Protein AF-A0A4C1WUQ3-F1 (afdb_monomer_lite)

Organism: Eumeta variegata (NCBI:txid151549)

InterPro domains:
  IPR000033 LDLR class B repeat [SM00135] (101-143)
  IPR000033 LDLR class B repeat [SM00135] (146-188)
  IPR000152 EGF-type aspartate/asparagine hydroxylation site [PS00010] (50-61)
  IPR001881 EGF-like calcium-binding domain [SM00179] (35-75)
  IPR011042 Six-bladed beta-propeller, TolB-like [G3DSA:2.120.10.30] (80-232)
  IPR018097 EGF-like calcium-binding, conserved site [PS01187] (35-59)
  IPR049883 NOTCH1, EGF-like calcium-binding domain [PF07645] (35-66)
  IPR051221 Low-density lipoprotein receptor-related [PTHR22722] (4-226)

Sequence (236 aa):
MCIDAGCDGRCRPSSRGPVCACDTMLRYVNGSCVDIDECVEENVQCSQHCTNLYRGFRCSCDAGYVSDFAEYLCFAKDGEGLVFLTLRNEIRYYKLKSREEVVLAADAKQARGVTSDGTWVYWVETAQGHQAVMRAELHDVSRTKQVIIALGLEDPGDIAIDWLGGQLYLTDAARGHIAVCRLTGDACAALSDGIKYPRFVTLHPQRGAVLWPTGSSGMSRLDRRSTALSQHIGVK

Foldseek 3Di:
DCPPVLAQADWDADPVGIDHDHDQQWDDDPRHTHGDQLQPDPCNQAPDDWAGDRSGIAHDDDPQWDADPVRRDTDRPDDWDWDWDDDQQWIWIATPPVRDIGTQGRGAAGWAAWDDPQQKIWTFHDHDVFTFIWMAGRVCCVVGIDTQAGPPADAKAYWEDQSVQQKIWIDHQVQQFIKIAGVNNPDIDTPDGPHHRWHDWY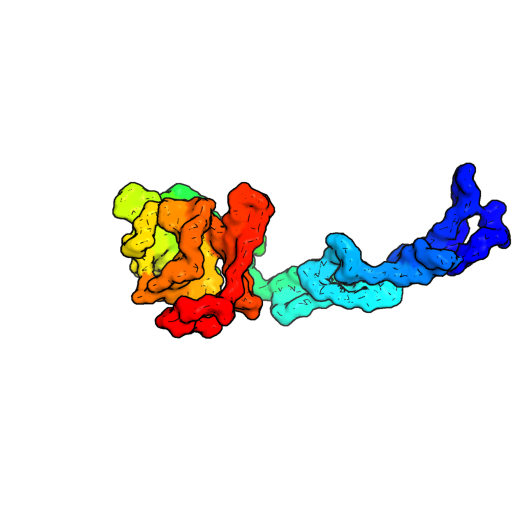DDNVQQWIWTDHPPRDIDIDRLVPDPVCVVRRRD

pLDDT: mean 88.97, std 11.18, range [45.31, 98.06]

Radius of gyration: 25.77 Å; chains: 1; bounding box: 68×40×66 Å

Structure (mmCIF, N/CA/C/O backbone):
data_AF-A0A4C1WUQ3-F1
#
_entry.id   AF-A0A4C1WUQ3-F1
#
loop_
_atom_site.group_PDB
_atom_site.id
_atom_site.type_symbol
_atom_site.label_atom_id
_atom_site.label_alt_id
_atom_site.label_comp_id
_atom_site.label_asym_id
_atom_site.label_entity_id
_atom_site.label_seq_id
_atom_site.pdbx_PDB_ins_code
_atom_site.Cartn_x
_atom_site.Cartn_y
_atom_site.Cartn_z
_atom_site.occupancy
_atom_site.B_iso_or_equiv
_atom_site.auth_seq_id
_atom_site.auth_comp_id
_atom_site.auth_asym_id
_atom_site.auth_atom_id
_atom_site.pdbx_PDB_model_num
ATOM 1 N N . MET A 1 1 ? 44.246 -16.805 -35.848 1.00 62.59 1 MET A N 1
ATOM 2 C CA . MET A 1 1 ? 43.126 -17.485 -35.153 1.00 62.59 1 MET A CA 1
ATOM 3 C C . MET A 1 1 ? 41.778 -16.758 -35.247 1.00 62.59 1 MET A C 1
ATOM 5 O O . MET A 1 1 ? 40.785 -17.435 -35.061 1.00 62.59 1 MET A O 1
ATOM 9 N N . CYS A 1 2 ? 41.699 -15.463 -35.593 1.00 70.44 2 CYS A N 1
ATOM 10 C CA . CYS A 1 2 ? 40.420 -14.770 -35.878 1.00 70.44 2 CYS A CA 1
ATOM 11 C C . CYS A 1 2 ? 40.238 -14.359 -37.353 1.00 70.44 2 CYS A C 1
ATOM 13 O O . CYS A 1 2 ? 39.306 -13.633 -37.669 1.00 70.44 2 CYS A O 1
ATOM 15 N N . ILE A 1 3 ? 41.140 -14.781 -38.243 1.00 62.47 3 ILE A N 1
ATOM 16 C CA . ILE A 1 3 ? 41.245 -14.238 -39.607 1.00 62.47 3 ILE A CA 1
ATOM 17 C C . ILE A 1 3 ? 40.120 -14.765 -40.526 1.00 62.47 3 ILE A C 1
ATOM 19 O O . ILE A 1 3 ? 39.787 -14.087 -41.483 1.00 62.47 3 ILE A O 1
ATOM 23 N N . ASP A 1 4 ? 39.433 -15.855 -40.150 1.00 64.69 4 ASP A N 1
ATOM 24 C CA . ASP A 1 4 ? 38.347 -16.473 -40.940 1.00 64.69 4 ASP A CA 1
ATOM 25 C C . ASP A 1 4 ? 37.129 -16.882 -40.087 1.00 64.69 4 ASP A C 1
ATOM 27 O O . ASP A 1 4 ? 36.383 -17.794 -40.433 1.00 64.69 4 ASP A O 1
ATOM 31 N N . ALA A 1 5 ? 36.928 -16.256 -38.922 1.00 67.38 5 ALA A N 1
ATOM 32 C CA . ALA A 1 5 ? 35.877 -16.681 -37.989 1.00 67.38 5 ALA A CA 1
ATOM 33 C C . ALA A 1 5 ? 34.447 -16.302 -38.436 1.00 67.38 5 ALA A C 1
ATOM 35 O O . ALA A 1 5 ? 33.492 -16.771 -37.825 1.00 67.38 5 ALA A O 1
ATOM 36 N N . GLY A 1 6 ? 34.292 -15.460 -39.470 1.00 73.69 6 GLY A N 1
ATOM 37 C CA . GLY A 1 6 ? 32.984 -15.091 -40.027 1.00 73.69 6 GLY A CA 1
ATOM 38 C C . GLY A 1 6 ? 32.040 -14.407 -39.031 1.00 73.69 6 GLY A C 1
ATOM 39 O O . GLY A 1 6 ? 30.829 -14.562 -39.141 1.00 73.69 6 GLY A O 1
ATOM 40 N N . CYS A 1 7 ? 32.578 -13.701 -38.031 1.00 75.12 7 CYS A N 1
ATOM 41 C CA . CYS A 1 7 ? 31.766 -13.034 -37.017 1.00 75.12 7 CYS A CA 1
ATOM 42 C C . CYS A 1 7 ? 31.190 -11.715 -37.561 1.00 75.12 7 CYS A C 1
ATOM 44 O O . CYS A 1 7 ? 31.944 -10.868 -38.030 1.00 75.12 7 CYS A O 1
ATOM 46 N N . ASP A 1 8 ? 29.886 -11.503 -37.384 1.00 74.50 8 ASP A N 1
ATOM 47 C CA . ASP A 1 8 ? 29.214 -10.199 -37.561 1.00 74.50 8 ASP A CA 1
ATOM 48 C C . ASP A 1 8 ? 29.637 -9.167 -36.481 1.00 74.50 8 ASP A C 1
ATOM 50 O O . ASP A 1 8 ? 29.470 -7.961 -36.629 1.00 74.50 8 ASP A O 1
ATOM 54 N N . GLY A 1 9 ? 30.240 -9.647 -35.382 1.00 77.50 9 GLY A N 1
ATOM 55 C CA . GLY A 1 9 ? 30.779 -8.848 -34.276 1.00 77.50 9 GLY A CA 1
ATOM 56 C C . GLY A 1 9 ? 32.297 -8.980 -34.082 1.00 77.50 9 GLY A C 1
ATOM 57 O O . GLY A 1 9 ? 33.071 -9.203 -35.011 1.00 77.50 9 GLY A O 1
ATOM 58 N N . ARG A 1 10 ? 32.760 -8.865 -32.833 1.00 83.75 10 ARG A N 1
ATOM 59 C CA . ARG A 1 10 ? 34.176 -9.018 -32.467 1.00 83.75 10 ARG A CA 1
ATOM 60 C C . ARG A 1 10 ? 34.549 -10.490 -32.323 1.00 83.75 10 ARG A C 1
ATOM 62 O O . ARG A 1 10 ? 33.857 -11.255 -31.661 1.00 83.75 10 ARG A O 1
ATOM 69 N N . CYS A 1 11 ? 35.712 -10.873 -32.841 1.00 85.19 11 CYS A N 1
ATOM 70 C CA . CYS A 1 11 ? 36.308 -12.178 -32.559 1.00 85.19 11 CYS A CA 1
ATOM 71 C C . CYS A 1 11 ? 37.299 -12.076 -31.393 1.00 85.19 11 CYS A C 1
ATOM 73 O O . CYS A 1 11 ? 38.203 -11.237 -31.411 1.00 85.19 11 CYS A O 1
ATOM 75 N N . ARG A 1 12 ? 37.160 -12.945 -30.385 1.00 86.62 12 ARG A N 1
ATOM 76 C CA . ARG A 1 12 ? 38.131 -13.101 -29.291 1.00 86.62 12 ARG A CA 1
ATOM 77 C C . ARG A 1 12 ? 38.751 -14.503 -29.344 1.00 86.62 12 ARG A C 1
ATOM 79 O O . ARG A 1 12 ? 38.010 -15.486 -29.352 1.00 86.62 12 ARG A O 1
ATOM 86 N N . PRO A 1 13 ? 40.089 -14.638 -29.372 1.00 83.31 13 PRO A N 1
ATOM 87 C CA . PRO A 1 13 ? 40.728 -15.950 -29.313 1.00 83.31 13 PRO A CA 1
ATOM 88 C C . PRO A 1 13 ? 40.490 -16.604 -27.942 1.00 83.31 13 PRO A C 1
ATOM 90 O O . PRO A 1 13 ? 40.599 -15.941 -26.912 1.00 83.31 13 PRO A O 1
ATOM 93 N N . SER A 1 14 ? 40.191 -17.905 -27.921 1.00 84.25 14 SER A N 1
ATOM 94 C CA . SER A 1 14 ? 40.063 -18.707 -26.696 1.00 84.25 14 SER A CA 1
ATOM 95 C C . SER A 1 14 ? 40.822 -20.032 -26.822 1.00 84.25 14 SER A C 1
ATOM 97 O O . SER A 1 14 ? 41.157 -20.462 -27.926 1.00 84.25 14 SER A O 1
ATOM 99 N N . SER A 1 15 ? 41.051 -20.719 -25.698 1.00 85.94 15 SER A N 1
ATOM 100 C CA . SER A 1 15 ? 41.707 -22.037 -25.667 1.00 85.94 15 SER A CA 1
ATOM 101 C C . SER A 1 15 ? 40.937 -23.138 -26.408 1.00 85.94 15 SER A C 1
ATOM 103 O O . SER A 1 15 ? 41.519 -24.173 -26.718 1.00 85.94 15 SER A O 1
ATOM 105 N N . ARG A 1 16 ? 39.649 -22.921 -26.713 1.00 85.75 16 ARG A N 1
ATOM 106 C CA . ARG A 1 16 ? 38.798 -23.847 -27.480 1.00 85.75 16 ARG A CA 1
ATOM 107 C C . ARG A 1 16 ? 38.531 -23.380 -28.920 1.00 85.75 16 ARG A C 1
ATOM 109 O O . ARG A 1 16 ? 37.701 -23.978 -29.593 1.00 85.75 16 ARG A O 1
ATOM 116 N N . GLY A 1 17 ? 39.204 -22.323 -29.386 1.00 81.31 17 GLY A N 1
ATOM 117 C CA . GLY A 1 17 ? 38.997 -21.718 -30.711 1.00 81.31 17 GLY A CA 1
ATOM 118 C C . GLY A 1 17 ? 38.490 -20.268 -30.655 1.00 81.31 17 GLY A C 1
ATOM 119 O O . GLY A 1 17 ? 38.298 -19.723 -29.563 1.00 81.31 17 GLY A O 1
ATOM 120 N N . PRO A 1 18 ? 38.321 -19.592 -31.806 1.00 84.81 18 PRO A N 1
ATOM 121 C CA . PRO A 1 18 ? 37.774 -18.237 -31.853 1.00 84.81 18 PRO A CA 1
ATOM 122 C C . PRO A 1 18 ? 36.331 -18.203 -31.339 1.00 84.81 18 PRO A C 1
ATOM 124 O O . PRO A 1 18 ? 35.511 -19.034 -31.718 1.00 84.81 18 PRO A O 1
ATOM 127 N N . VAL A 1 19 ? 36.021 -17.226 -30.488 1.00 86.88 19 VAL A N 1
ATOM 128 C CA . VAL A 1 19 ? 34.668 -16.968 -29.984 1.00 86.88 19 VAL A CA 1
ATOM 129 C C . VAL A 1 19 ? 34.184 -15.644 -30.562 1.00 86.88 19 VAL A C 1
ATOM 131 O O . VAL A 1 19 ? 34.848 -14.617 -30.393 1.00 86.88 19 VAL A O 1
ATOM 134 N N . CYS A 1 20 ? 33.033 -15.663 -31.233 1.00 86.06 20 CYS A N 1
ATOM 135 C CA . CYS A 1 20 ? 32.349 -14.447 -31.657 1.00 86.06 20 CYS A CA 1
ATOM 136 C C . CYS A 1 20 ? 31.617 -13.824 -30.463 1.00 86.06 20 CYS A C 1
ATOM 138 O O . CYS A 1 20 ? 30.932 -14.511 -29.707 1.00 86.06 20 CYS A O 1
ATOM 140 N N . ALA A 1 21 ? 31.775 -12.519 -30.296 1.00 87.12 21 ALA A N 1
ATOM 141 C CA . ALA A 1 21 ? 31.140 -11.726 -29.260 1.00 87.12 21 ALA A CA 1
ATOM 142 C C . ALA A 1 21 ? 30.626 -10.421 -29.868 1.00 87.12 21 ALA A C 1
ATOM 144 O O . ALA A 1 21 ? 31.241 -9.864 -30.777 1.00 87.12 21 ALA A O 1
ATOM 145 N N . CYS A 1 22 ? 29.519 -9.914 -29.350 1.00 89.56 22 CYS A N 1
ATOM 146 C CA . CYS A 1 22 ? 28.989 -8.625 -29.768 1.00 89.56 22 CYS A CA 1
ATOM 147 C C . CYS A 1 22 ? 29.523 -7.492 -28.887 1.00 89.56 22 CYS A C 1
ATOM 149 O O . CYS A 1 22 ? 30.143 -7.731 -27.846 1.00 89.56 22 CYS A O 1
ATOM 151 N N . ASP A 1 23 ? 29.308 -6.254 -29.330 1.00 88.94 23 ASP A N 1
ATOM 152 C CA . ASP A 1 23 ? 29.471 -5.094 -28.455 1.00 88.94 23 ASP A CA 1
ATOM 153 C C . ASP A 1 23 ? 28.477 -5.163 -27.279 1.00 88.94 23 ASP A C 1
ATOM 155 O O . ASP A 1 23 ? 27.508 -5.923 -27.309 1.00 88.94 23 ASP A O 1
ATOM 159 N N . THR A 1 24 ? 28.707 -4.357 -26.240 1.00 87.81 24 THR A N 1
ATOM 160 C CA . THR A 1 24 ? 27.768 -4.208 -25.119 1.00 87.81 24 THR A CA 1
ATOM 161 C C . THR A 1 24 ? 26.362 -3.865 -25.627 1.00 87.81 24 THR A C 1
ATOM 163 O O . THR A 1 24 ? 26.230 -3.142 -26.615 1.00 87.81 24 THR A O 1
ATOM 166 N N . MET A 1 25 ? 25.333 -4.359 -24.932 1.00 88.38 25 MET A N 1
ATOM 167 C CA . MET A 1 25 ? 23.907 -4.222 -25.286 1.00 88.38 25 MET A CA 1
ATOM 168 C C . MET A 1 25 ? 23.470 -5.012 -26.532 1.00 88.38 25 MET A C 1
ATOM 170 O O . MET A 1 25 ? 22.369 -4.825 -27.030 1.00 88.38 25 MET A O 1
ATOM 174 N N . LEU A 1 26 ? 24.309 -5.922 -27.039 1.00 91.38 26 LEU A N 1
ATOM 175 C CA . LEU A 1 26 ? 23.962 -6.833 -28.130 1.00 91.38 26 LEU A CA 1
ATOM 176 C C . LEU A 1 26 ? 24.227 -8.287 -27.721 1.00 91.38 26 LEU A C 1
ATOM 178 O O . LEU A 1 26 ? 25.206 -8.595 -27.034 1.00 91.38 26 LEU A O 1
ATOM 182 N N . ARG A 1 27 ? 23.383 -9.208 -28.188 1.00 90.50 27 ARG A N 1
ATOM 183 C CA . ARG A 1 27 ? 23.516 -10.653 -27.963 1.00 90.50 27 ARG A CA 1
ATOM 184 C C . ARG A 1 27 ? 23.865 -11.343 -29.275 1.00 90.50 27 ARG A C 1
ATOM 186 O O . ARG A 1 27 ? 23.306 -11.040 -30.324 1.00 90.50 27 ARG A O 1
ATOM 193 N N . TYR A 1 28 ? 24.797 -12.290 -29.221 1.00 89.12 28 TYR A N 1
ATOM 194 C CA . TYR A 1 28 ? 25.146 -13.088 -30.394 1.00 89.12 28 TYR A CA 1
ATOM 195 C C . TYR A 1 28 ? 24.121 -14.210 -30.573 1.00 89.12 28 TYR A C 1
ATOM 197 O O . TYR A 1 28 ? 24.043 -15.115 -29.741 1.00 89.12 28 TYR A O 1
ATOM 205 N N . VAL A 1 29 ? 23.330 -14.144 -31.644 1.00 89.19 29 VAL A N 1
ATOM 206 C CA . VAL A 1 29 ? 22.268 -15.107 -31.958 1.00 89.19 29 VAL A CA 1
ATOM 207 C C . VAL A 1 29 ? 22.410 -15.532 -33.416 1.00 89.19 29 VAL A C 1
ATOM 209 O O . VAL A 1 29 ? 22.392 -14.702 -34.318 1.00 89.19 29 VAL A O 1
ATOM 212 N N . ASN A 1 30 ? 22.556 -16.839 -33.653 1.00 86.69 30 ASN A N 1
ATOM 213 C CA . ASN A 1 30 ? 22.594 -17.445 -34.992 1.00 86.69 30 ASN A CA 1
ATOM 214 C C . ASN A 1 30 ? 23.564 -16.783 -35.990 1.00 86.69 30 ASN A C 1
ATOM 216 O O . ASN A 1 30 ? 23.252 -16.666 -37.170 1.00 86.69 30 ASN A O 1
ATOM 220 N N . GLY A 1 31 ? 24.750 -16.372 -35.535 1.00 83.62 31 GLY A N 1
ATOM 221 C CA . GLY A 1 31 ? 25.763 -15.781 -36.417 1.00 83.62 31 GLY A CA 1
ATOM 222 C C . GLY A 1 31 ? 25.751 -14.254 -36.482 1.00 83.62 31 GLY A C 1
ATOM 223 O O . GLY A 1 31 ? 26.693 -13.676 -37.017 1.00 83.62 31 GLY A O 1
ATOM 224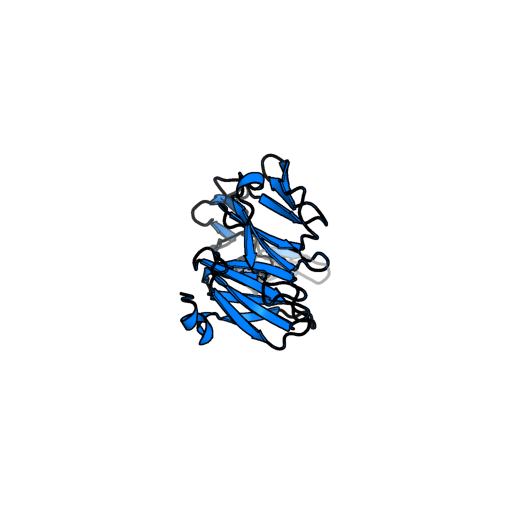 N N . SER A 1 32 ? 24.738 -13.606 -35.904 1.00 88.69 32 SER A N 1
ATOM 225 C CA . SER A 1 32 ? 24.553 -12.157 -35.974 1.00 88.69 32 SER A CA 1
ATOM 226 C C . SER A 1 32 ? 24.435 -11.518 -34.599 1.00 88.69 32 SER A C 1
ATOM 228 O O . SER A 1 32 ? 24.037 -12.156 -33.619 1.00 88.69 32 SER A O 1
ATOM 230 N N . CYS A 1 33 ? 24.782 -10.236 -34.528 1.00 91.06 33 CYS A N 1
ATOM 231 C CA . CYS A 1 33 ? 24.595 -9.443 -33.323 1.00 91.06 33 CYS A CA 1
ATOM 232 C C . CYS A 1 33 ? 23.213 -8.797 -33.325 1.00 91.06 33 CYS A C 1
ATOM 234 O O . CYS A 1 33 ? 22.958 -7.855 -34.074 1.00 91.06 33 CYS A O 1
ATOM 236 N N . VAL A 1 34 ? 22.329 -9.308 -32.470 1.00 92.94 34 VAL A N 1
ATOM 237 C CA . VAL A 1 34 ? 20.976 -8.776 -32.298 1.00 92.94 34 VAL A CA 1
ATOM 238 C C . VAL A 1 34 ? 20.912 -7.871 -31.079 1.00 92.94 34 VAL A C 1
ATOM 240 O O . VAL A 1 34 ? 21.648 -8.057 -30.109 1.00 92.94 34 VAL A O 1
ATOM 243 N N . ASP A 1 35 ? 20.030 -6.885 -31.158 1.00 94.62 35 ASP A N 1
ATOM 244 C CA . ASP A 1 35 ? 19.707 -5.995 -30.051 1.00 94.62 35 ASP A CA 1
ATOM 245 C C . ASP A 1 35 ? 19.181 -6.780 -28.845 1.00 94.62 35 ASP A C 1
ATOM 247 O O . ASP A 1 35 ? 18.445 -7.759 -29.013 1.00 94.62 35 ASP A O 1
ATOM 251 N N . ILE A 1 36 ? 19.602 -6.393 -27.642 1.00 93.12 36 ILE A N 1
ATOM 252 C CA . ILE A 1 36 ? 19.027 -6.929 -26.408 1.00 93.12 36 ILE A CA 1
ATOM 253 C C . ILE A 1 36 ? 17.833 -6.052 -26.065 1.00 93.12 36 ILE A C 1
ATOM 255 O O . ILE A 1 36 ? 18.005 -4.860 -25.889 1.00 93.12 36 ILE A O 1
ATOM 259 N N . ASP A 1 37 ? 16.648 -6.643 -25.932 1.00 93.75 37 ASP A N 1
ATOM 260 C CA . ASP A 1 37 ? 15.488 -5.918 -25.418 1.00 93.75 37 ASP A CA 1
ATOM 261 C C . ASP A 1 37 ? 15.503 -5.953 -23.888 1.00 93.75 37 ASP A C 1
ATOM 263 O O . ASP A 1 37 ? 15.009 -6.899 -23.269 1.00 93.75 37 ASP A O 1
ATOM 267 N N . GLU A 1 38 ? 16.093 -4.935 -23.256 1.00 93.19 38 GLU A N 1
ATOM 268 C CA . GLU A 1 38 ? 16.211 -4.895 -21.794 1.00 93.19 38 GLU A CA 1
ATOM 269 C C . GLU A 1 38 ? 14.858 -4.786 -21.074 1.00 93.19 38 GLU A C 1
ATOM 271 O O . GLU A 1 38 ? 14.789 -5.028 -19.867 1.00 93.19 38 GLU A O 1
ATOM 276 N N . CYS A 1 39 ? 13.777 -4.454 -21.786 1.00 93.75 39 CYS A N 1
ATOM 277 C CA . CYS A 1 39 ? 12.443 -4.303 -21.211 1.00 93.75 39 CYS A CA 1
ATOM 278 C C . CYS A 1 39 ? 11.708 -5.636 -21.010 1.00 93.75 39 CYS A C 1
ATOM 280 O O . CYS A 1 39 ? 10.679 -5.660 -20.331 1.00 93.75 39 CYS A O 1
ATOM 282 N N . VAL A 1 40 ? 12.215 -6.735 -21.579 1.00 93.06 40 VAL A N 1
ATOM 283 C CA . VAL A 1 40 ? 11.643 -8.088 -21.426 1.00 93.06 40 VAL A CA 1
ATOM 284 C C . VAL A 1 40 ? 12.588 -9.075 -20.736 1.00 93.06 40 VAL A C 1
ATOM 286 O O . VAL A 1 40 ? 12.227 -10.236 -20.537 1.00 93.06 40 VAL A O 1
ATOM 289 N N . GLU A 1 41 ? 13.791 -8.638 -20.365 1.00 89.50 41 GLU A N 1
ATOM 290 C CA . GLU A 1 41 ? 14.736 -9.439 -19.585 1.00 89.50 41 GLU A CA 1
ATOM 291 C C . GLU A 1 41 ? 14.271 -9.562 -18.118 1.00 89.50 41 GLU A C 1
ATOM 293 O O . GLU A 1 41 ? 13.551 -8.712 -17.596 1.00 89.50 41 GLU A O 1
ATOM 298 N N . GLU A 1 42 ? 14.698 -10.620 -17.416 1.00 81.56 42 GLU A N 1
ATOM 299 C CA . GLU A 1 42 ? 14.233 -10.915 -16.044 1.00 81.56 42 GLU A CA 1
ATOM 300 C C . GLU A 1 42 ? 14.539 -9.800 -15.026 1.00 81.56 42 GLU A C 1
ATOM 302 O O . GLU A 1 42 ? 13.840 -9.668 -14.024 1.00 81.56 42 GLU A O 1
ATOM 307 N N . ASN A 1 43 ? 15.570 -8.988 -15.284 1.00 79.56 43 ASN A N 1
ATOM 308 C CA . ASN A 1 43 ? 16.001 -7.885 -14.425 1.00 79.56 43 ASN A CA 1
ATOM 309 C C . ASN A 1 43 ? 15.953 -6.555 -15.186 1.00 79.56 43 ASN A C 1
ATOM 311 O O . ASN A 1 43 ? 16.994 -5.950 -15.459 1.00 79.56 43 ASN A O 1
ATOM 315 N N . VAL A 1 44 ? 14.745 -6.109 -15.539 1.00 82.50 44 VAL A N 1
ATOM 316 C CA . VAL A 1 44 ? 14.521 -4.776 -16.120 1.00 82.50 44 VAL A CA 1
ATOM 317 C C . VAL A 1 44 ? 15.098 -3.715 -15.179 1.00 82.50 44 VAL A C 1
ATOM 319 O O . VAL A 1 44 ? 14.774 -3.682 -13.993 1.00 82.50 44 VAL A O 1
ATOM 322 N N . GLN A 1 45 ? 15.962 -2.839 -15.695 1.00 84.50 45 GLN A N 1
ATOM 323 C CA . GLN A 1 45 ? 16.647 -1.843 -14.860 1.00 84.50 45 GLN A CA 1
ATOM 324 C C . GLN A 1 45 ? 15.784 -0.614 -14.537 1.00 84.50 45 GLN A C 1
ATOM 326 O O . GLN A 1 45 ? 16.106 0.139 -13.621 1.00 84.50 45 GLN A O 1
ATOM 331 N N . CYS A 1 46 ? 14.687 -0.401 -15.267 1.00 92.44 46 CYS A N 1
ATOM 332 C CA . CYS A 1 46 ? 13.775 0.711 -15.027 1.00 92.44 46 CYS A CA 1
ATOM 333 C C . CYS A 1 46 ? 12.861 0.450 -13.828 1.00 92.44 46 CYS A C 1
ATOM 335 O O . CYS A 1 46 ? 12.182 -0.570 -13.754 1.00 92.44 46 CYS A O 1
ATOM 337 N N . SER A 1 47 ? 12.758 1.433 -12.937 1.00 93.06 47 SER A N 1
ATOM 338 C CA . SER A 1 47 ? 11.821 1.396 -11.804 1.00 93.06 47 SER A CA 1
ATOM 339 C C . SER A 1 47 ? 10.338 1.504 -12.189 1.00 93.06 47 SER A C 1
ATOM 341 O O . SER A 1 47 ? 9.486 1.072 -11.415 1.00 93.06 47 SER A O 1
ATOM 343 N N . GLN A 1 48 ? 10.021 2.108 -13.342 1.00 93.44 48 GLN A N 1
ATOM 344 C CA . GLN A 1 48 ? 8.648 2.316 -13.821 1.00 93.44 48 GLN A CA 1
ATOM 345 C C . GLN A 1 48 ? 8.495 1.880 -15.283 1.00 93.44 48 GLN A C 1
ATOM 347 O O . GLN A 1 48 ? 8.217 0.711 -15.540 1.00 93.44 48 GLN A O 1
ATOM 352 N N . HIS A 1 49 ? 8.686 2.784 -16.248 1.00 94.56 49 HIS A N 1
ATOM 353 C CA . HIS A 1 49 ? 8.479 2.483 -17.668 1.00 94.56 49 HIS A CA 1
ATOM 354 C C . HIS A 1 49 ? 9.802 2.264 -18.386 1.00 94.56 49 HIS A C 1
ATOM 356 O O . HIS A 1 49 ? 10.738 3.035 -18.182 1.00 94.56 49 HIS A O 1
ATOM 362 N N . CYS A 1 50 ? 9.852 1.264 -19.267 1.00 95.75 50 CYS A N 1
ATOM 363 C CA . CYS A 1 50 ? 11.008 0.933 -20.099 1.00 95.75 50 CYS A CA 1
ATOM 364 C C . CYS A 1 50 ? 10.654 1.055 -21.585 1.00 95.75 50 CYS A C 1
ATOM 366 O O . CYS A 1 50 ? 9.583 0.627 -22.014 1.00 95.75 50 CYS A O 1
ATOM 368 N N . THR A 1 51 ? 11.544 1.655 -22.373 1.00 95.69 51 THR A N 1
ATOM 369 C CA . THR A 1 51 ? 11.467 1.704 -23.838 1.00 95.69 51 THR A CA 1
ATOM 370 C C . THR A 1 51 ? 12.759 1.154 -24.425 1.00 95.69 51 THR A C 1
ATOM 372 O O . THR A 1 51 ? 13.817 1.753 -24.222 1.00 95.69 51 THR A O 1
ATOM 375 N N . ASN A 1 52 ? 12.661 0.046 -25.163 1.00 94.94 52 ASN A N 1
ATOM 376 C CA . ASN A 1 52 ? 13.802 -0.549 -25.849 1.00 94.94 52 ASN A CA 1
ATOM 377 C C . ASN A 1 52 ? 14.269 0.342 -27.009 1.00 94.94 52 ASN A C 1
ATOM 379 O O . ASN A 1 52 ? 13.446 0.899 -27.743 1.00 94.94 52 ASN A O 1
ATOM 383 N N . LEU A 1 53 ? 15.580 0.471 -27.181 1.00 94.69 53 LEU A N 1
ATOM 384 C CA . LEU A 1 53 ? 16.234 1.223 -28.246 1.00 94.69 53 LEU A CA 1
ATOM 385 C C . LEU A 1 53 ? 17.343 0.358 -28.859 1.00 94.69 53 LEU A C 1
ATOM 387 O O . LEU A 1 53 ? 17.885 -0.536 -28.233 1.00 94.69 53 LEU A O 1
ATOM 391 N N . TYR A 1 54 ? 17.756 0.656 -30.090 1.00 94.12 54 TYR A N 1
ATOM 392 C CA . TYR A 1 54 ? 18.914 -0.048 -30.637 1.00 94.12 54 TYR A CA 1
ATOM 393 C C . TYR A 1 54 ? 20.175 0.292 -29.827 1.00 94.12 54 TYR A C 1
ATOM 395 O O . TYR A 1 54 ? 20.565 1.462 -29.754 1.00 94.12 54 TYR A O 1
ATOM 403 N N . ARG A 1 55 ? 20.829 -0.739 -29.283 1.00 91.31 55 ARG A N 1
ATOM 404 C CA . ARG A 1 55 ? 21.991 -0.669 -28.384 1.00 91.31 55 ARG A CA 1
ATOM 405 C C . ARG A 1 55 ? 21.686 0.008 -27.043 1.00 91.31 55 ARG A C 1
ATOM 407 O O . ARG A 1 55 ? 22.538 0.730 -26.517 1.00 91.31 55 ARG A O 1
ATOM 414 N N . GLY A 1 56 ? 20.506 -0.245 -26.482 1.00 91.50 56 GLY A N 1
ATOM 415 C CA . GLY A 1 56 ? 20.195 0.028 -25.081 1.00 91.50 56 GLY A CA 1
ATOM 416 C C . GLY A 1 56 ? 18.740 0.408 -24.852 1.00 91.50 56 GLY A C 1
ATOM 417 O O . GLY A 1 56 ? 17.872 0.140 -25.660 1.00 91.50 56 GLY A O 1
ATOM 418 N N . PHE A 1 57 ? 18.449 1.123 -23.773 1.00 93.50 57 PHE A N 1
ATOM 419 C CA . PHE A 1 57 ? 17.069 1.431 -23.412 1.00 93.50 57 PHE A CA 1
ATOM 420 C C . PHE A 1 57 ? 16.956 2.807 -22.775 1.00 93.50 57 PHE A C 1
ATOM 422 O O . PHE A 1 57 ? 17.944 3.445 -22.406 1.00 93.50 57 PHE A O 1
ATOM 429 N N . ARG A 1 58 ? 15.717 3.279 -22.656 1.00 94.31 58 ARG A N 1
ATOM 430 C CA . ARG A 1 58 ? 15.378 4.502 -21.936 1.00 94.31 58 ARG A CA 1
ATOM 431 C C . ARG A 1 58 ? 14.288 4.209 -20.923 1.00 94.31 58 ARG A C 1
ATOM 433 O O . ARG A 1 58 ? 13.260 3.632 -21.276 1.00 94.31 58 ARG A O 1
ATOM 440 N N . CYS A 1 59 ? 14.479 4.681 -19.697 1.00 95.75 59 CYS A N 1
ATOM 441 C CA . CYS A 1 59 ? 13.415 4.685 -18.707 1.00 95.75 59 CYS A CA 1
ATOM 442 C C . CYS A 1 59 ? 12.631 5.996 -18.736 1.00 95.75 59 CYS A C 1
ATOM 444 O O . CYS A 1 59 ? 13.145 7.052 -19.108 1.00 95.75 59 CYS A O 1
ATOM 446 N N . SER A 1 60 ? 11.369 5.936 -18.327 1.00 95.75 60 SER A N 1
ATOM 447 C CA . SER A 1 60 ? 10.554 7.127 -18.091 1.00 95.75 60 SER A CA 1
ATOM 448 C C . SER A 1 60 ? 9.693 6.962 -16.845 1.00 95.75 60 SER A C 1
ATOM 450 O O . SER A 1 60 ? 9.429 5.842 -16.400 1.00 95.75 60 SER A O 1
ATOM 452 N N . CYS A 1 61 ? 9.293 8.094 -16.269 1.00 96.44 61 CYS A N 1
ATOM 453 C CA . CYS A 1 61 ? 8.544 8.144 -15.023 1.00 96.44 61 CYS A CA 1
ATOM 454 C C . CYS A 1 61 ? 7.094 8.584 -15.251 1.00 96.44 61 CYS A C 1
ATOM 456 O O . CYS A 1 61 ? 6.809 9.403 -16.127 1.00 96.44 61 CYS A O 1
ATOM 458 N N . ASP A 1 62 ? 6.192 8.063 -14.426 1.00 95.44 62 ASP A N 1
ATOM 459 C CA . ASP A 1 62 ? 4.809 8.503 -14.317 1.00 95.44 62 ASP A CA 1
ATOM 460 C C . ASP A 1 62 ? 4.709 9.976 -13.905 1.00 95.44 62 ASP A C 1
ATOM 462 O O . ASP A 1 62 ? 5.607 10.561 -13.290 1.00 95.44 62 ASP A O 1
ATOM 466 N N . ALA A 1 63 ? 3.559 10.585 -14.201 1.00 94.50 63 ALA A N 1
ATOM 467 C CA . ALA A 1 63 ? 3.264 11.942 -13.766 1.00 94.50 63 ALA A CA 1
ATOM 468 C C . ALA A 1 63 ? 3.421 12.082 -12.238 1.00 94.50 63 ALA A C 1
ATOM 470 O O . ALA A 1 63 ? 2.888 11.287 -11.465 1.00 94.50 63 ALA A O 1
ATOM 471 N N . GLY A 1 64 ? 4.147 13.115 -11.804 1.00 93.69 64 GLY A N 1
ATOM 472 C CA . GLY A 1 64 ? 4.469 13.341 -10.389 1.00 93.69 64 GLY A CA 1
ATOM 473 C C . GLY A 1 64 ? 5.772 12.686 -9.919 1.00 93.69 64 GLY A C 1
ATOM 474 O O . GLY A 1 64 ? 6.179 12.918 -8.781 1.00 93.69 64 GLY A O 1
ATOM 475 N N . TYR A 1 65 ? 6.459 11.939 -10.787 1.00 95.25 65 TYR A N 1
ATOM 476 C CA . TYR A 1 65 ? 7.774 11.363 -10.521 1.00 95.25 65 TYR A CA 1
ATOM 477 C C . TYR A 1 65 ? 8.858 12.001 -11.398 1.00 95.25 65 TYR A C 1
ATOM 479 O O . TYR A 1 65 ? 8.591 12.501 -12.490 1.00 95.25 65 TYR A O 1
ATOM 487 N N . VAL A 1 66 ? 10.092 11.997 -10.898 1.00 94.56 66 VAL A N 1
ATOM 488 C CA . VAL A 1 66 ? 11.290 12.501 -11.581 1.00 94.56 66 VAL A CA 1
ATOM 489 C C . VAL A 1 66 ? 12.386 11.445 -11.553 1.00 94.56 66 VAL A C 1
ATOM 491 O O . VAL A 1 66 ? 12.483 10.685 -10.588 1.00 94.56 66 VAL A O 1
ATOM 494 N N . SER A 1 67 ? 13.197 11.393 -12.606 1.00 94.50 67 SER A N 1
ATOM 495 C CA . SER A 1 67 ? 14.294 10.436 -12.709 1.00 94.50 67 SER A CA 1
ATOM 496 C C . SER A 1 67 ? 15.469 10.804 -11.802 1.00 94.50 67 SER A C 1
ATOM 498 O O . SER A 1 67 ? 15.708 11.974 -11.491 1.00 94.50 67 SER A O 1
ATOM 500 N N . ASP A 1 68 ? 16.213 9.788 -11.383 1.00 90.50 68 ASP A N 1
ATOM 501 C CA . ASP A 1 68 ? 17.500 9.937 -10.723 1.00 90.50 68 ASP A CA 1
ATOM 502 C C . ASP A 1 68 ? 18.607 10.353 -11.702 1.00 90.50 68 ASP A C 1
ATOM 504 O O . ASP A 1 68 ? 18.394 10.435 -12.910 1.00 90.50 68 ASP A O 1
ATOM 508 N N . PHE A 1 69 ? 19.814 10.608 -11.182 1.00 89.44 69 PHE A N 1
ATOM 509 C CA . PHE A 1 69 ? 20.962 10.972 -12.020 1.00 89.44 69 PHE A CA 1
ATOM 510 C C . PHE A 1 69 ? 21.358 9.854 -12.999 1.00 89.44 69 PHE A C 1
ATOM 512 O O . PHE A 1 69 ? 21.883 10.151 -14.067 1.00 89.44 69 PHE A O 1
ATOM 519 N N . ALA A 1 70 ? 21.123 8.585 -12.645 1.00 88.31 70 ALA A N 1
ATOM 520 C CA . ALA A 1 70 ? 21.396 7.455 -13.528 1.00 88.31 70 ALA A CA 1
ATOM 521 C C . ALA A 1 70 ? 20.255 7.165 -14.525 1.00 88.31 70 ALA A C 1
ATOM 523 O O . ALA A 1 70 ? 20.409 6.276 -15.352 1.00 88.31 70 ALA A O 1
ATOM 524 N N . GLU A 1 71 ? 19.144 7.906 -14.464 1.00 91.06 71 GLU A N 1
ATOM 525 C CA . GLU A 1 71 ? 17.954 7.760 -15.314 1.00 91.06 71 GLU A CA 1
ATOM 526 C C . GLU A 1 71 ? 17.271 6.378 -15.267 1.00 91.06 71 GLU A C 1
ATOM 528 O O . GLU A 1 71 ? 16.524 6.025 -16.176 1.00 91.06 71 GLU A O 1
ATOM 533 N N . TYR A 1 72 ? 17.461 5.609 -14.191 1.00 90.81 72 TYR A N 1
ATOM 534 C CA . TYR A 1 72 ? 16.847 4.285 -13.999 1.00 90.81 72 TYR A CA 1
ATOM 535 C C . TYR A 1 72 ? 15.767 4.283 -12.907 1.00 90.81 72 TYR A C 1
ATOM 537 O O . TYR A 1 72 ? 14.789 3.524 -12.967 1.00 90.81 72 TYR A O 1
ATOM 545 N N . LEU A 1 73 ? 15.908 5.151 -11.904 1.00 92.88 73 LEU A N 1
ATOM 546 C CA . LEU A 1 73 ? 15.019 5.232 -10.748 1.00 92.88 73 LEU A CA 1
ATOM 547 C C . LEU A 1 73 ? 14.102 6.452 -10.839 1.00 92.88 73 LEU A C 1
ATOM 549 O O . LEU A 1 73 ? 14.538 7.546 -11.174 1.00 92.88 73 LEU A O 1
ATOM 553 N N . CYS A 1 74 ? 12.835 6.267 -10.487 1.00 94.50 74 CYS A N 1
ATOM 554 C CA . CYS A 1 74 ? 11.821 7.309 -10.440 1.00 94.50 74 CYS A CA 1
ATOM 555 C C . CYS A 1 74 ? 11.466 7.622 -8.984 1.00 94.50 74 CYS A C 1
ATOM 557 O O . CYS A 1 74 ? 11.039 6.746 -8.230 1.00 94.50 74 CYS A O 1
ATOM 559 N N . PHE A 1 75 ?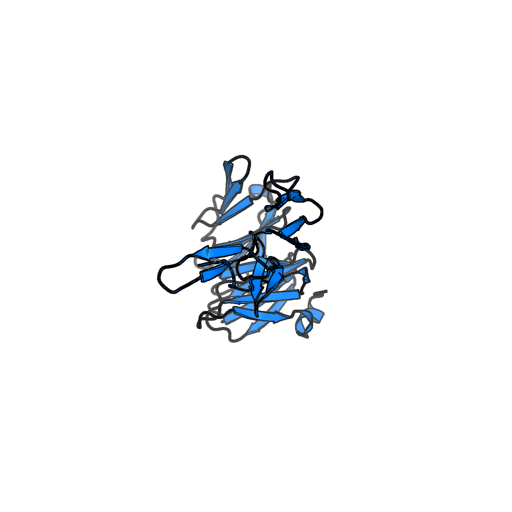 11.589 8.889 -8.594 1.00 91.88 75 PHE A N 1
ATOM 560 C CA . PHE A 1 75 ? 11.255 9.377 -7.257 1.00 91.88 75 PHE A CA 1
ATOM 561 C C . PHE A 1 75 ? 10.066 10.323 -7.299 1.00 91.88 75 PHE A C 1
ATOM 563 O O . PHE A 1 75 ? 9.952 11.140 -8.207 1.00 91.88 75 PHE A O 1
ATOM 570 N N . ALA A 1 76 ? 9.200 10.250 -6.289 1.00 92.19 76 ALA A N 1
ATOM 571 C CA . ALA A 1 76 ? 8.108 11.204 -6.151 1.00 92.19 76 ALA A CA 1
ATOM 572 C C . ALA A 1 76 ? 8.678 12.623 -5.992 1.00 92.19 76 ALA A C 1
ATOM 574 O O . ALA A 1 76 ? 9.472 12.880 -5.075 1.00 92.19 76 ALA A O 1
ATOM 575 N N . LYS A 1 77 ? 8.259 13.524 -6.888 1.00 91.25 77 LYS A N 1
ATOM 576 C CA . LYS A 1 77 ? 8.703 14.922 -6.941 1.00 91.25 77 LYS A CA 1
ATOM 577 C C . LYS A 1 77 ? 8.436 15.634 -5.617 1.00 91.25 77 LYS A C 1
ATOM 579 O O . LYS A 1 77 ? 9.318 16.289 -5.072 1.00 91.25 77 LYS A O 1
ATOM 584 N N . ASP A 1 78 ? 7.236 15.428 -5.088 1.00 89.44 78 ASP A N 1
ATOM 585 C CA . ASP A 1 78 ? 6.718 16.089 -3.899 1.00 89.44 78 ASP A CA 1
ATOM 586 C C . ASP A 1 78 ? 6.198 15.059 -2.883 1.00 89.44 78 ASP A C 1
ATOM 588 O O . ASP A 1 78 ? 6.075 13.867 -3.173 1.00 89.44 78 ASP A O 1
ATOM 592 N N . GLY A 1 79 ? 5.915 15.525 -1.667 1.00 88.62 79 GLY A N 1
ATOM 593 C CA . GLY A 1 79 ? 5.403 14.692 -0.580 1.00 88.62 79 GLY A CA 1
ATOM 594 C C . GLY A 1 79 ? 6.477 13.880 0.143 1.00 88.62 79 GLY A C 1
ATOM 595 O O . GLY A 1 79 ? 7.664 13.894 -0.198 1.00 88.62 79 GLY A O 1
ATOM 596 N N . GLU A 1 80 ? 6.051 13.172 1.180 1.00 90.25 80 GLU A N 1
ATOM 597 C CA . GLU A 1 80 ? 6.916 12.379 2.041 1.00 90.25 80 GLU A CA 1
ATOM 598 C C . GLU A 1 80 ? 6.288 11.011 2.286 1.00 90.25 80 GLU A C 1
ATOM 600 O O . GLU A 1 80 ? 5.133 10.907 2.691 1.00 90.25 80 GLU A O 1
ATOM 605 N N . GLY A 1 81 ? 7.055 9.955 2.010 1.00 92.69 81 GLY A N 1
ATOM 606 C CA . GLY A 1 81 ? 6.612 8.594 2.272 1.00 92.69 81 GLY A CA 1
ATOM 607 C C . GLY A 1 81 ? 6.561 8.327 3.773 1.00 92.69 81 GLY A C 1
ATOM 608 O O . GLY A 1 81 ? 7.517 8.637 4.490 1.00 92.69 81 GLY A O 1
ATOM 609 N N . LEU A 1 82 ? 5.454 7.738 4.221 1.00 95.00 82 LEU A N 1
ATOM 610 C CA . LEU A 1 82 ? 5.223 7.345 5.606 1.00 95.00 82 LEU A CA 1
ATOM 611 C C . LEU A 1 82 ? 5.220 5.820 5.718 1.00 95.00 82 LEU A C 1
ATOM 613 O O . LEU A 1 82 ? 4.589 5.137 4.913 1.00 95.00 82 LEU A O 1
ATOM 617 N N . VAL A 1 83 ? 5.887 5.293 6.740 1.00 96.69 83 VAL A N 1
ATOM 618 C CA . VAL A 1 83 ? 5.837 3.871 7.100 1.00 96.69 83 VAL A CA 1
ATOM 619 C C . VAL A 1 83 ? 5.126 3.744 8.433 1.00 96.69 83 VAL A C 1
ATOM 621 O O . VAL A 1 83 ? 5.674 4.150 9.452 1.00 96.69 83 VAL A O 1
ATOM 624 N N . PHE A 1 84 ? 3.916 3.190 8.430 1.00 96.94 84 PHE A N 1
ATOM 625 C CA . PHE A 1 84 ? 3.164 2.925 9.653 1.00 96.94 84 PHE A CA 1
ATOM 626 C C . PHE A 1 84 ? 3.632 1.626 10.308 1.00 96.94 84 PHE A C 1
ATOM 628 O O . PHE A 1 84 ? 3.890 0.630 9.633 1.00 96.94 84 PHE A O 1
ATOM 635 N N . LEU A 1 85 ? 3.725 1.641 11.633 1.00 95.75 85 LEU A N 1
ATOM 636 C CA . LEU A 1 85 ? 4.159 0.522 12.456 1.00 95.75 85 LEU A CA 1
ATOM 637 C C . LEU A 1 85 ? 3.172 0.352 13.605 1.00 95.75 85 LEU A C 1
ATOM 639 O O . LEU A 1 85 ? 2.938 1.285 14.378 1.00 95.75 85 LEU A O 1
ATOM 643 N N . THR A 1 86 ? 2.613 -0.845 13.732 1.00 96.25 86 THR A N 1
ATOM 644 C CA . THR A 1 86 ? 1.821 -1.233 14.896 1.00 96.25 86 THR A CA 1
ATOM 645 C C . THR A 1 86 ? 2.702 -1.972 15.889 1.00 96.25 86 THR A C 1
ATOM 647 O O . THR A 1 86 ? 3.341 -2.981 15.593 1.00 96.25 86 THR A O 1
ATOM 650 N N . LEU A 1 87 ? 2.750 -1.436 17.100 1.00 93.81 87 LEU A N 1
ATOM 651 C CA . LEU A 1 87 ? 3.261 -2.107 18.283 1.00 93.81 87 LEU A CA 1
ATOM 652 C C . LEU A 1 87 ? 2.061 -2.616 19.090 1.00 93.81 87 LEU A C 1
ATOM 654 O O . LEU A 1 87 ? 0.907 -2.340 18.766 1.00 93.81 87 LEU A O 1
ATOM 658 N N . ARG A 1 88 ? 2.305 -3.345 20.184 1.00 88.69 88 ARG A N 1
ATOM 659 C CA . ARG A 1 88 ? 1.203 -3.900 20.986 1.00 88.69 88 ARG A CA 1
ATOM 660 C C . ARG A 1 88 ? 0.248 -2.807 21.492 1.00 88.69 88 ARG A C 1
ATOM 662 O O . ARG A 1 88 ? -0.955 -2.981 21.366 1.00 88.69 88 ARG A O 1
ATOM 669 N N . ASN A 1 89 ? 0.763 -1.702 22.032 1.00 94.62 89 ASN A N 1
ATOM 670 C CA . ASN A 1 89 ? -0.073 -0.639 22.609 1.00 94.62 89 ASN A CA 1
ATOM 671 C C . ASN A 1 89 ? 0.116 0.734 21.955 1.00 94.62 89 ASN A C 1
ATOM 673 O O . ASN A 1 89 ? -0.427 1.730 22.424 1.00 94.62 89 ASN A O 1
ATOM 677 N N . GLU A 1 90 ? 0.891 0.795 20.876 1.00 96.12 90 GLU A N 1
ATOM 678 C CA . GLU A 1 90 ? 1.205 2.048 20.204 1.00 96.12 90 GLU A CA 1
ATOM 679 C C . GLU A 1 90 ? 1.129 1.877 18.694 1.00 96.12 90 GLU A C 1
ATOM 681 O O . GLU A 1 90 ? 1.428 0.810 18.158 1.00 96.12 90 GLU A O 1
ATOM 686 N N . ILE A 1 91 ? 0.779 2.954 18.005 1.00 97.56 91 ILE A N 1
ATOM 687 C CA . ILE A 1 91 ? 0.897 3.072 16.558 1.00 97.56 91 ILE A CA 1
ATOM 688 C C . ILE A 1 91 ? 1.839 4.227 16.293 1.00 97.56 91 ILE A C 1
ATOM 690 O O . ILE A 1 91 ? 1.705 5.299 16.886 1.00 97.56 91 ILE A O 1
ATOM 694 N N . ARG A 1 92 ? 2.798 4.004 15.405 1.00 97.31 92 ARG A N 1
ATOM 695 C CA . ARG A 1 92 ? 3.782 5.002 15.001 1.00 97.31 92 ARG A CA 1
ATOM 696 C C . ARG A 1 92 ? 3.800 5.119 13.492 1.00 97.31 92 ARG A C 1
ATOM 698 O O . ARG A 1 92 ? 3.378 4.199 12.791 1.00 97.31 92 ARG A O 1
ATOM 705 N N . TYR A 1 93 ? 4.323 6.226 12.992 1.00 97.00 93 TYR A N 1
ATOM 706 C CA . TYR A 1 93 ? 4.778 6.281 11.614 1.00 97.00 93 TYR A CA 1
ATOM 707 C C . TYR A 1 93 ? 6.157 6.917 11.515 1.00 97.00 93 TYR A C 1
ATOM 709 O O . TYR A 1 93 ? 6.514 7.811 12.282 1.00 97.00 93 TYR A O 1
ATOM 717 N N . TYR A 1 94 ? 6.932 6.438 10.551 1.00 97.19 94 TYR A N 1
ATOM 718 C CA . TYR A 1 94 ? 8.249 6.955 10.229 1.00 97.19 94 TYR A CA 1
ATOM 719 C C . TYR A 1 94 ? 8.206 7.712 8.909 1.00 97.19 94 TYR A C 1
ATOM 721 O O . TYR A 1 94 ? 7.704 7.206 7.903 1.00 97.19 94 TYR A O 1
ATOM 729 N N . LYS A 1 95 ? 8.748 8.922 8.915 1.00 95.69 95 LYS A N 1
ATOM 730 C CA . LYS A 1 95 ? 8.878 9.784 7.750 1.00 95.69 95 LYS A CA 1
ATOM 731 C C . LYS A 1 95 ? 10.193 9.493 7.027 1.00 95.69 95 LYS A C 1
ATOM 733 O O . LYS A 1 95 ? 11.274 9.703 7.572 1.00 95.69 95 LYS A O 1
ATOM 738 N N . LEU A 1 96 ? 10.119 9.016 5.785 1.00 94.06 96 LEU A N 1
ATOM 739 C CA . LEU A 1 96 ? 11.295 8.501 5.069 1.00 94.06 96 LEU A CA 1
ATOM 740 C C . LEU A 1 96 ? 12.313 9.581 4.663 1.00 94.06 96 LEU A C 1
ATOM 742 O O . LEU A 1 96 ? 13.509 9.289 4.627 1.00 94.06 96 LEU A O 1
ATOM 746 N N . LYS A 1 97 ? 11.871 10.809 4.346 1.00 91.56 97 LYS A N 1
ATOM 747 C CA . LYS A 1 97 ? 12.764 11.884 3.871 1.00 91.56 97 LYS A CA 1
ATOM 748 C C . LYS A 1 97 ? 13.417 12.627 5.042 1.00 91.56 97 LYS A C 1
ATOM 750 O O . LYS A 1 97 ? 14.637 12.746 5.090 1.00 91.56 97 LYS A O 1
ATOM 755 N N . SER A 1 98 ? 12.609 13.090 5.990 1.00 94.25 98 SER A N 1
ATOM 756 C CA . SER A 1 98 ? 13.018 13.826 7.195 1.00 94.25 98 SER A CA 1
ATOM 757 C C . SER A 1 98 ? 13.619 12.933 8.278 1.00 94.25 98 SER A C 1
ATOM 759 O O . SER A 1 98 ? 14.300 13.438 9.168 1.00 94.25 98 SER A O 1
ATOM 761 N N . ARG A 1 99 ? 13.420 11.611 8.177 1.00 95.69 99 ARG A N 1
ATOM 762 C CA . ARG A 1 99 ? 13.904 10.604 9.131 1.00 95.69 99 ARG A CA 1
ATOM 763 C C . ARG A 1 99 ? 13.360 10.793 10.545 1.00 95.69 99 ARG A C 1
ATOM 765 O O . ARG A 1 99 ? 14.026 10.463 11.525 1.00 95.69 99 ARG A O 1
ATOM 772 N N . GLU A 1 100 ? 12.148 11.316 10.636 1.00 96.62 100 GLU A N 1
ATOM 773 C CA . GLU A 1 100 ? 11.450 11.583 11.886 1.00 96.62 100 GLU A CA 1
ATOM 774 C C . GLU A 1 100 ? 10.483 10.439 12.215 1.00 96.62 100 GLU A C 1
ATOM 776 O O . GLU A 1 100 ? 9.746 9.952 11.356 1.00 96.62 100 GLU A O 1
ATOM 781 N N . GLU A 1 101 ? 10.468 10.028 13.479 1.00 95.88 101 GLU A N 1
ATOM 782 C CA . GLU A 1 101 ? 9.501 9.075 14.013 1.00 95.88 101 GLU A CA 1
ATOM 783 C C . GLU A 1 101 ? 8.426 9.816 14.810 1.00 95.88 101 GLU A C 1
ATOM 785 O O . GLU A 1 101 ? 8.739 10.636 15.673 1.00 95.88 101 GLU A O 1
ATOM 790 N N . VAL A 1 102 ? 7.158 9.504 14.542 1.00 95.19 102 VAL A N 1
ATOM 791 C CA . VAL A 1 102 ? 6.009 10.122 15.207 1.00 95.19 102 VAL A CA 1
ATOM 792 C C . VAL A 1 102 ? 5.156 9.047 15.868 1.00 95.19 102 VAL A C 1
ATOM 794 O O . VAL A 1 102 ? 4.759 8.068 15.232 1.00 95.19 102 VAL A O 1
ATOM 797 N N . VAL A 1 103 ? 4.839 9.244 17.149 1.00 96.19 103 VAL A N 1
ATOM 798 C CA . VAL A 1 103 ? 3.857 8.422 17.865 1.00 96.19 103 VAL A CA 1
ATOM 799 C C . VAL A 1 103 ? 2.461 8.920 17.505 1.00 96.19 103 VAL A C 1
ATOM 801 O O . VAL A 1 103 ? 2.082 10.032 17.861 1.00 96.19 103 VAL A O 1
ATOM 804 N N . LEU A 1 104 ? 1.709 8.095 16.782 1.00 96.44 104 LEU A N 1
ATOM 805 C CA . LEU A 1 104 ? 0.379 8.416 16.271 1.00 96.44 104 LEU A CA 1
ATOM 806 C C . LEU A 1 104 ? -0.715 8.143 17.309 1.00 96.44 104 LEU A C 1
ATOM 808 O O . LEU A 1 104 ? -1.621 8.949 17.491 1.00 96.44 104 LEU A O 1
ATOM 812 N N . ALA A 1 105 ? -0.622 7.005 17.998 1.00 95.94 105 ALA A N 1
ATOM 813 C CA . ALA A 1 105 ? -1.519 6.625 19.084 1.00 95.94 105 ALA A CA 1
ATOM 814 C C . ALA A 1 105 ? -0.713 5.900 20.164 1.00 95.94 105 ALA A C 1
ATOM 816 O O . ALA A 1 105 ? -0.028 4.933 19.849 1.00 95.94 105 ALA A O 1
ATOM 817 N N . ALA A 1 106 ? -0.795 6.347 21.418 1.00 95.06 106 ALA A N 1
ATOM 818 C CA . ALA A 1 106 ? -0.070 5.745 22.548 1.00 95.06 106 ALA A CA 1
ATOM 819 C C . ALA A 1 106 ? -0.947 4.829 23.428 1.00 95.06 106 ALA A C 1
ATOM 821 O O . ALA A 1 106 ? -0.472 4.222 24.384 1.00 95.06 106 ALA A O 1
ATOM 822 N N . ASP A 1 107 ? -2.244 4.765 23.130 1.00 94.12 107 ASP A N 1
ATOM 823 C CA . ASP A 1 107 ? -3.282 4.081 23.902 1.00 94.12 107 ASP A CA 1
ATOM 824 C C . ASP A 1 107 ? -4.009 3.012 23.062 1.00 94.12 107 ASP A C 1
ATOM 826 O O . ASP A 1 107 ? -5.174 2.683 23.313 1.00 94.12 107 ASP A O 1
ATOM 830 N N . ALA A 1 108 ? -3.355 2.509 22.012 1.00 95.56 108 ALA A N 1
ATOM 831 C CA . ALA A 1 108 ? -3.943 1.503 21.141 1.00 95.56 108 ALA A CA 1
ATOM 832 C C . ALA A 1 108 ? -4.075 0.167 21.887 1.00 95.56 108 ALA A C 1
ATOM 834 O O . ALA A 1 108 ? -3.232 -0.198 22.705 1.00 95.56 108 ALA A O 1
ATOM 835 N N . LYS A 1 109 ? -5.140 -0.588 21.622 1.00 95.81 109 LYS A N 1
ATOM 836 C CA . LYS A 1 109 ? -5.423 -1.840 22.343 1.00 95.81 109 LYS A CA 1
ATOM 837 C C . LYS A 1 109 ? -5.063 -3.064 21.505 1.00 95.81 109 LYS A C 1
ATOM 839 O O . LYS A 1 109 ? -5.913 -3.587 20.790 1.00 95.81 109 LYS A O 1
ATOM 844 N N . GLN A 1 110 ? -3.828 -3.559 21.624 1.00 95.56 110 GLN A N 1
ATOM 845 C CA . GLN A 1 110 ? -3.337 -4.686 20.811 1.00 95.56 110 GLN A CA 1
ATOM 846 C C . GLN A 1 110 ? -3.530 -4.416 19.313 1.00 95.56 110 GLN A C 1
ATOM 848 O O . GLN A 1 110 ? -4.261 -5.139 18.636 1.00 95.56 110 GLN A O 1
ATOM 853 N N . ALA A 1 111 ? -2.909 -3.338 18.825 1.00 96.25 111 ALA A N 1
ATOM 854 C CA . ALA A 1 111 ? -3.024 -2.933 17.429 1.00 96.25 111 ALA A CA 1
ATOM 855 C C . ALA A 1 111 ? -2.443 -4.001 16.484 1.00 96.25 111 ALA A C 1
ATOM 857 O O . ALA A 1 111 ? -1.395 -4.585 16.772 1.00 96.25 111 ALA A O 1
ATOM 858 N N . ARG A 1 112 ? -3.118 -4.251 15.355 1.00 95.38 112 ARG A N 1
ATOM 859 C CA . ARG A 1 112 ? -2.684 -5.208 14.319 1.00 95.38 112 ARG A CA 1
ATOM 860 C C . ARG A 1 112 ? -2.523 -4.554 12.949 1.00 95.38 112 ARG A C 1
ATOM 862 O O . ARG A 1 112 ? -1.491 -3.936 12.714 1.00 95.38 112 ARG A O 1
ATOM 869 N N . GLY A 1 113 ? -3.493 -4.701 12.043 1.00 95.62 113 GLY A N 1
ATOM 870 C CA . GLY A 1 113 ? -3.469 -4.029 10.742 1.00 95.62 113 GLY A CA 1
ATOM 871 C C . GLY A 1 113 ? -3.609 -2.515 10.889 1.00 95.62 113 GLY A C 1
ATOM 872 O O . GLY A 1 113 ? -4.359 -2.053 11.752 1.00 95.62 113 GLY A O 1
ATOM 873 N N . VAL A 1 114 ? -2.907 -1.754 10.048 1.00 97.25 114 VAL A N 1
ATOM 874 C CA . VAL A 1 114 ? -2.991 -0.287 9.964 1.00 97.25 114 VAL A CA 1
ATOM 875 C C . VAL A 1 114 ? -2.899 0.159 8.509 1.00 97.25 114 VAL A C 1
ATOM 877 O O . VAL A 1 114 ? -2.108 -0.375 7.735 1.00 97.25 114 VAL A O 1
ATOM 880 N N . THR A 1 115 ? -3.695 1.152 8.125 1.00 96.56 115 THR A N 1
ATOM 881 C CA . THR A 1 115 ? -3.649 1.746 6.784 1.00 96.56 115 THR A CA 1
ATOM 882 C C . THR A 1 115 ? -4.146 3.192 6.808 1.00 96.56 115 THR A C 1
ATOM 884 O O . THR A 1 115 ? -4.774 3.620 7.778 1.00 96.56 115 THR A O 1
ATOM 887 N N . SER A 1 116 ? -3.850 3.974 5.770 1.00 95.25 116 SER A N 1
ATOM 888 C CA . SER A 1 116 ? -4.212 5.394 5.696 1.00 95.25 116 SER A CA 1
ATOM 889 C C . SER A 1 116 ? -4.509 5.832 4.265 1.00 95.25 116 SER A C 1
ATOM 891 O O . SER A 1 116 ? -3.852 5.381 3.329 1.00 95.25 116 SER A O 1
ATOM 893 N N . ASP A 1 117 ? -5.482 6.735 4.110 1.00 93.19 117 ASP A N 1
ATOM 894 C CA . ASP A 1 117 ? -5.791 7.431 2.848 1.00 93.19 117 ASP A CA 1
ATOM 895 C C . ASP A 1 117 ? -5.103 8.810 2.747 1.00 93.19 117 ASP A C 1
ATOM 897 O O . ASP A 1 117 ? -5.350 9.569 1.812 1.00 93.19 117 ASP A O 1
ATOM 901 N N . GLY A 1 118 ? -4.242 9.145 3.714 1.00 91.44 118 GLY A N 1
ATOM 902 C CA . GLY A 1 118 ? -3.567 10.439 3.833 1.00 91.44 118 GLY A CA 1
ATOM 903 C C . GLY A 1 118 ? -4.333 11.489 4.643 1.00 91.44 118 GLY A C 1
ATOM 904 O O . GLY A 1 118 ? -3.715 12.441 5.106 1.00 91.44 118 GLY A O 1
ATOM 905 N N . THR A 1 119 ? -5.639 11.313 4.870 1.00 93.75 119 THR A N 1
ATOM 906 C CA . THR A 1 119 ? -6.447 12.176 5.759 1.00 93.75 119 THR A CA 1
ATOM 907 C C . THR A 1 119 ? -6.794 11.446 7.052 1.00 93.75 119 THR A C 1
ATOM 909 O O . THR A 1 119 ? -6.637 11.975 8.150 1.00 93.75 119 THR A O 1
ATOM 912 N N . TRP A 1 120 ? -7.224 10.196 6.923 1.00 96.19 120 TRP A N 1
ATOM 913 C CA . TRP A 1 120 ? -7.600 9.308 8.005 1.00 96.19 120 TRP A CA 1
ATOM 914 C C . TRP A 1 120 ? -6.600 8.163 8.125 1.00 96.19 120 TRP A C 1
ATOM 916 O O . TRP A 1 120 ? -6.020 7.686 7.144 1.00 96.19 120 TRP A O 1
ATOM 926 N N . VAL A 1 121 ? -6.423 7.693 9.352 1.00 97.44 121 VAL A N 1
ATOM 927 C CA . VAL A 1 121 ? -5.772 6.427 9.671 1.00 97.44 121 VAL A CA 1
ATOM 928 C C . VAL A 1 121 ? -6.818 5.458 10.204 1.00 97.44 121 VAL A C 1
ATOM 930 O O . VAL A 1 121 ? -7.712 5.834 10.965 1.00 97.44 121 VAL A O 1
ATOM 933 N N . TYR A 1 122 ? -6.692 4.204 9.798 1.00 97.94 122 TYR A N 1
ATOM 934 C CA . TYR A 1 122 ? -7.553 3.099 10.182 1.00 97.94 122 TYR A CA 1
ATOM 935 C C . TYR A 1 122 ? -6.675 2.023 10.803 1.00 97.94 122 TYR A C 1
ATOM 937 O O . TYR A 1 122 ? -5.565 1.789 10.319 1.00 97.94 122 TYR A O 1
ATOM 945 N N . TRP A 1 123 ? -7.145 1.366 11.860 1.00 97.94 123 TRP A N 1
ATOM 946 C CA . TRP A 1 123 ? -6.424 0.241 12.456 1.00 97.94 123 TRP A CA 1
ATOM 947 C C . TRP A 1 123 ? -7.353 -0.759 13.129 1.00 97.94 123 TRP A C 1
ATOM 949 O O . TRP A 1 123 ? -8.499 -0.450 13.449 1.00 97.94 123 TRP A O 1
ATOM 959 N N . VAL A 1 124 ? -6.842 -1.964 13.354 1.00 97.62 124 VAL A N 1
ATOM 960 C CA . VAL A 1 124 ? -7.541 -3.037 14.066 1.00 97.62 124 VAL A CA 1
ATOM 961 C C . VAL A 1 124 ? -7.029 -3.128 15.499 1.00 97.62 124 VAL A C 1
ATOM 963 O O . VAL A 1 124 ? -5.819 -3.146 15.716 1.00 97.62 124 VAL A O 1
ATOM 966 N N . GLU A 1 125 ? -7.940 -3.235 16.464 1.00 97.38 125 GLU A N 1
ATOM 967 C CA . GLU A 1 125 ? -7.662 -3.542 17.872 1.00 97.38 125 GLU A CA 1
ATOM 968 C C . GLU A 1 125 ? -8.269 -4.897 18.246 1.00 97.38 125 GLU A C 1
ATOM 970 O O . GLU A 1 125 ? -9.417 -5.181 17.896 1.00 97.38 125 GLU A O 1
ATOM 975 N N . THR A 1 126 ? -7.506 -5.738 18.956 1.00 95.62 126 THR A N 1
ATOM 976 C CA . THR A 1 126 ? -7.911 -7.120 19.295 1.00 95.62 126 THR A CA 1
ATOM 977 C C . THR A 1 126 ? -7.697 -7.482 20.761 1.00 95.62 126 THR A C 1
ATOM 979 O O . THR A 1 126 ? -7.373 -8.628 21.081 1.00 95.62 126 THR A O 1
ATOM 982 N N . ALA A 1 127 ? -7.799 -6.512 21.665 1.00 94.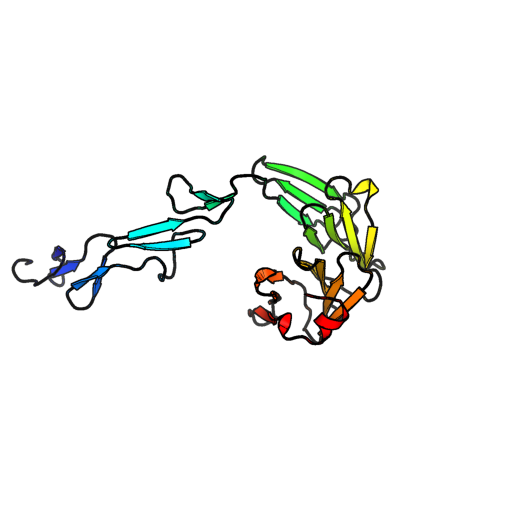44 127 ALA A N 1
ATOM 983 C CA . ALA A 1 127 ? -7.691 -6.796 23.090 1.00 94.44 127 ALA A CA 1
ATOM 984 C C . ALA A 1 127 ? -8.845 -7.694 23.575 1.00 94.44 127 ALA A C 1
ATOM 986 O O . ALA A 1 127 ? -9.895 -7.804 22.945 1.00 94.44 127 ALA A O 1
ATOM 987 N N . GLN A 1 128 ? -8.660 -8.355 24.718 1.00 91.31 128 GLN A N 1
ATOM 988 C CA . GLN A 1 128 ? -9.671 -9.255 25.272 1.00 91.31 128 GLN A CA 1
ATOM 989 C C . GLN A 1 128 ? -11.002 -8.518 25.502 1.00 91.31 128 GLN A C 1
ATOM 991 O O . GLN A 1 128 ? -11.052 -7.543 26.249 1.00 91.31 128 GLN A O 1
ATOM 996 N N . GLY A 1 129 ? -12.073 -8.999 24.863 1.00 89.62 129 GLY A N 1
ATOM 997 C CA . GLY A 1 129 ? -13.401 -8.375 24.921 1.00 89.62 129 GLY A CA 1
ATOM 998 C C . GLY A 1 129 ? -13.523 -7.062 24.138 1.00 89.62 129 GLY A C 1
ATOM 999 O O . GLY A 1 129 ? -14.514 -6.355 24.302 1.00 89.62 129 GLY A O 1
ATOM 1000 N N . HIS A 1 130 ? -12.525 -6.719 23.319 1.00 93.88 130 HIS A N 1
ATOM 1001 C CA . HIS A 1 130 ? -12.496 -5.520 22.489 1.00 93.88 130 HIS A CA 1
ATOM 1002 C C . HIS A 1 130 ? -11.894 -5.844 21.117 1.00 93.88 130 HIS A C 1
ATOM 1004 O O . HIS A 1 130 ? -10.687 -5.725 20.898 1.00 93.88 130 HIS A O 1
ATOM 1010 N N . GLN A 1 131 ? -12.763 -6.253 20.197 1.00 96.38 131 GLN A N 1
ATOM 1011 C CA . GLN A 1 131 ? -12.465 -6.413 18.780 1.00 96.38 131 GLN A CA 1
ATOM 1012 C C . GLN A 1 131 ? -13.104 -5.260 18.018 1.00 96.38 131 GLN A C 1
ATOM 1014 O O . GLN A 1 131 ? -14.329 -5.143 17.976 1.00 96.38 131 GLN A O 1
ATOM 1019 N N . ALA A 1 132 ? -12.279 -4.399 17.431 1.00 97.44 132 ALA A N 1
ATOM 1020 C CA . ALA A 1 132 ? -12.774 -3.220 16.744 1.00 97.44 132 ALA A CA 1
ATOM 1021 C C . ALA A 1 132 ? -11.882 -2.797 15.579 1.00 97.44 132 ALA A C 1
ATOM 1023 O O . ALA A 1 132 ? -10.659 -2.928 15.632 1.00 97.44 132 ALA A O 1
ATOM 1024 N N . VAL A 1 133 ? -12.505 -2.215 14.556 1.00 98.06 133 VAL A N 1
ATOM 1025 C CA . VAL A 1 133 ? -11.817 -1.351 13.597 1.00 98.06 133 VAL A CA 1
ATOM 1026 C C . VAL A 1 133 ? -12.012 0.087 14.045 1.00 98.06 133 VAL A C 1
ATOM 1028 O O . VAL A 1 133 ? -13.135 0.561 14.246 1.00 98.06 133 VAL A O 1
ATOM 1031 N N . MET A 1 134 ? -10.893 0.769 14.201 1.00 97.69 134 MET A N 1
ATOM 1032 C CA . MET A 1 134 ? -10.784 2.140 14.657 1.00 97.69 134 MET A CA 1
ATOM 1033 C C . MET A 1 134 ? -10.470 3.053 13.475 1.00 97.69 134 MET A C 1
ATOM 1035 O O . MET A 1 134 ? -9.854 2.629 12.495 1.00 97.69 134 MET A O 1
ATOM 1039 N N . ARG A 1 135 ? -10.865 4.319 13.586 1.00 97.25 135 ARG A N 1
ATOM 1040 C CA . ARG A 1 135 ? -10.521 5.379 12.637 1.00 97.25 135 ARG A CA 1
ATOM 1041 C C . ARG A 1 135 ? -10.213 6.669 13.390 1.00 97.25 135 ARG A C 1
ATOM 1043 O O . ARG A 1 135 ? -10.860 6.950 14.395 1.00 97.25 135 ARG A O 1
ATOM 1050 N N . ALA A 1 136 ? -9.261 7.456 12.905 1.00 97.75 136 ALA A N 1
ATOM 1051 C CA . ALA A 1 136 ? -8.988 8.800 13.408 1.00 97.75 136 ALA A CA 1
ATOM 1052 C C . ALA A 1 136 ? -8.362 9.676 12.316 1.00 97.75 136 ALA A C 1
ATOM 1054 O O . ALA A 1 136 ? -7.808 9.156 11.348 1.00 97.75 136 ALA A O 1
ATOM 1055 N N . GLU A 1 137 ? -8.466 10.991 12.447 1.00 97.38 137 GLU A N 1
ATOM 1056 C CA . GLU A 1 137 ? -7.806 11.932 11.547 1.00 97.38 137 GLU A CA 1
ATOM 1057 C C . GLU A 1 137 ? -6.293 11.894 11.813 1.00 97.38 137 GLU A C 1
ATOM 1059 O O . GLU A 1 137 ? -5.856 11.921 12.967 1.00 97.38 137 GLU A O 1
ATOM 1064 N N . LEU A 1 138 ? -5.482 11.797 10.754 1.00 95.88 138 LEU A N 1
ATOM 1065 C CA . LEU A 1 138 ? -4.045 11.500 10.839 1.00 95.88 138 LEU A CA 1
ATOM 1066 C C . LEU A 1 138 ? -3.276 12.505 11.713 1.00 95.88 138 LEU A C 1
ATOM 1068 O O . LEU A 1 138 ? -2.303 12.142 12.371 1.00 95.88 138 LEU A O 1
ATOM 1072 N N . HIS A 1 139 ? -3.723 13.760 11.734 1.00 93.88 139 HIS A N 1
ATOM 1073 C CA . HIS A 1 139 ? -3.077 14.851 12.463 1.00 93.88 139 HIS A CA 1
ATOM 1074 C C . HIS A 1 139 ? -3.749 15.191 13.802 1.00 93.88 139 HIS A C 1
ATOM 1076 O O . HIS A 1 139 ? -3.288 16.101 14.489 1.00 93.88 139 HIS A O 1
ATOM 1082 N N . ASP A 1 140 ? -4.814 14.482 14.192 1.00 96.00 140 ASP A N 1
ATOM 1083 C CA . ASP A 1 140 ? -5.581 14.795 15.404 1.00 96.00 140 ASP A CA 1
ATOM 1084 C C . ASP A 1 140 ? -6.205 13.555 16.060 1.00 96.00 140 ASP A C 1
ATOM 1086 O O . ASP A 1 140 ? -7.380 13.533 16.446 1.00 96.00 140 ASP A O 1
ATOM 1090 N N . VAL A 1 141 ? -5.414 12.487 16.192 1.00 96.31 141 VAL A N 1
ATOM 1091 C CA . VAL A 1 141 ? -5.898 11.193 16.696 1.00 96.31 141 VAL A CA 1
ATOM 1092 C C . VAL A 1 141 ? -6.550 11.313 18.072 1.00 96.31 141 VAL A C 1
ATOM 1094 O O . VAL A 1 141 ? -7.634 10.773 18.288 1.00 96.31 141 VAL A O 1
ATOM 1097 N N . SER A 1 142 ? -5.946 12.077 18.984 1.00 92.75 142 SER A N 1
ATOM 1098 C CA . SER A 1 142 ? -6.422 12.228 20.364 1.00 92.75 142 SER A CA 1
ATOM 1099 C C . SER A 1 142 ? -7.853 12.766 20.475 1.00 92.75 142 SER A C 1
ATOM 1101 O O . SER A 1 142 ? -8.532 12.459 21.452 1.00 92.75 142 SER A O 1
ATOM 1103 N N . ARG A 1 143 ? -8.319 13.567 19.504 1.00 95.56 143 ARG A N 1
ATOM 1104 C CA . ARG A 1 143 ? -9.667 14.168 19.518 1.00 95.56 143 ARG A CA 1
ATOM 1105 C C . ARG A 1 143 ? -10.646 13.513 18.548 1.00 95.56 143 ARG A C 1
ATOM 1107 O O . ARG A 1 143 ? -11.850 13.652 18.736 1.00 95.56 143 ARG A O 1
ATOM 1114 N N . THR A 1 144 ? -10.153 12.807 17.532 1.00 97.50 144 THR A N 1
ATOM 1115 C CA . THR A 1 144 ? -10.976 12.279 16.426 1.00 97.50 144 THR A CA 1
ATOM 1116 C C . THR A 1 144 ? -11.092 10.753 16.409 1.00 97.50 144 THR A C 1
ATOM 1118 O O . THR A 1 144 ? -11.765 10.199 15.539 1.00 97.50 144 THR A O 1
ATOM 1121 N N . LYS A 1 145 ? -10.457 10.055 17.361 1.00 96.88 145 LYS A N 1
ATOM 1122 C CA . LYS A 1 145 ? -10.519 8.593 17.497 1.00 96.88 145 LYS A CA 1
ATOM 1123 C C . LYS A 1 145 ? -11.957 8.106 17.680 1.00 96.88 145 LYS A C 1
ATOM 1125 O O . LYS A 1 145 ? -12.649 8.480 18.623 1.00 96.88 145 LYS A O 1
ATOM 1130 N N . GLN A 1 146 ? -12.372 7.209 16.794 1.00 96.56 146 GLN A N 1
ATOM 1131 C CA . GLN A 1 146 ? -13.707 6.621 16.753 1.00 96.56 146 GLN A CA 1
ATOM 1132 C C . GLN A 1 146 ? -13.647 5.122 16.443 1.00 96.56 146 GLN A C 1
ATOM 1134 O O . GLN A 1 146 ? -12.768 4.646 15.723 1.00 96.56 146 GLN A O 1
ATOM 1139 N N . VAL A 1 147 ? -14.622 4.382 16.966 1.00 97.25 147 VAL A N 1
ATOM 1140 C CA . VAL A 1 147 ? -14.868 2.979 16.612 1.00 97.25 147 VAL A CA 1
ATOM 1141 C C . VAL A 1 147 ? -15.801 2.961 15.400 1.00 97.25 147 VAL A C 1
ATOM 1143 O O . VAL A 1 147 ? -16.893 3.517 15.484 1.00 97.25 147 VAL A O 1
ATOM 1146 N N . ILE A 1 148 ? -15.390 2.350 14.284 1.00 97.38 148 ILE A N 1
ATOM 1147 C CA . ILE A 1 148 ? -16.223 2.258 13.066 1.00 97.38 148 ILE A CA 1
ATOM 1148 C C . ILE A 1 148 ? -16.853 0.883 12.869 1.00 97.38 148 ILE A C 1
ATOM 1150 O O . ILE A 1 148 ? -17.929 0.784 12.294 1.00 97.38 148 ILE A O 1
ATOM 1154 N N . ILE A 1 149 ? -16.215 -0.179 13.359 1.00 97.31 149 ILE A N 1
ATOM 1155 C CA . ILE A 1 149 ? -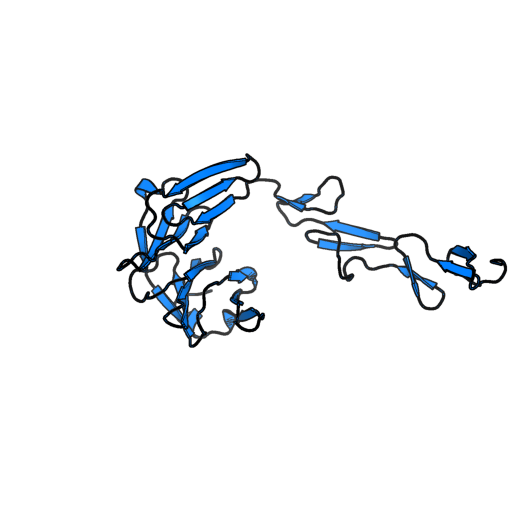16.752 -1.542 13.305 1.00 97.31 149 ILE A CA 1
ATOM 1156 C C . ILE A 1 149 ? -16.454 -2.193 14.651 1.00 97.31 149 ILE A C 1
ATOM 1158 O O . ILE A 1 149 ? -15.298 -2.248 15.051 1.00 97.31 149 ILE A O 1
ATOM 1162 N N . ALA A 1 150 ? -17.483 -2.672 15.348 1.00 95.00 150 ALA A N 1
ATOM 1163 C CA . ALA A 1 150 ? -17.352 -3.366 16.639 1.00 95.00 150 ALA A CA 1
ATOM 1164 C C . ALA A 1 150 ? -18.154 -4.673 16.708 1.00 95.00 150 ALA A C 1
ATOM 1166 O O . ALA A 1 150 ? -18.001 -5.461 17.636 1.00 95.00 150 ALA A O 1
ATOM 1167 N N . LEU A 1 151 ? -19.052 -4.889 15.747 1.00 92.50 151 LEU A N 1
ATOM 1168 C CA . LEU A 1 151 ? -19.924 -6.053 15.699 1.00 92.50 151 LEU A CA 1
ATOM 1169 C C . LEU A 1 151 ? -19.459 -6.989 14.596 1.00 92.50 151 LEU A C 1
ATOM 1171 O O . LEU A 1 151 ? -18.999 -6.552 13.545 1.00 92.50 151 LEU A O 1
ATOM 1175 N N . GLY A 1 152 ? -19.631 -8.286 14.829 1.00 90.12 152 GLY A N 1
ATOM 1176 C CA . GLY A 1 152 ? -19.294 -9.284 13.825 1.00 90.12 152 GLY A CA 1
ATOM 1177 C C . GLY A 1 152 ? -17.793 -9.541 13.666 1.00 90.12 152 GLY A C 1
ATOM 1178 O O . GLY A 1 152 ? -17.397 -10.056 12.625 1.00 90.12 152 GLY A O 1
ATOM 1179 N N . LEU A 1 153 ? -16.985 -9.211 14.675 1.00 94.69 153 LEU A N 1
ATOM 1180 C CA . LEU A 1 153 ? -15.547 -9.476 14.706 1.00 94.69 153 LEU A CA 1
ATOM 1181 C C . LEU A 1 153 ? -15.229 -10.530 15.768 1.00 94.69 153 LEU A C 1
ATOM 1183 O O . LEU A 1 153 ? -15.799 -10.493 16.858 1.00 94.69 153 LEU A O 1
ATOM 1187 N N . GLU A 1 154 ? -14.323 -11.453 15.458 1.00 94.44 154 GLU A N 1
ATOM 1188 C CA . GLU A 1 154 ? -13.863 -12.493 16.384 1.00 94.44 154 GLU A CA 1
ATOM 1189 C C . GLU A 1 154 ? -12.337 -12.487 16.535 1.00 94.44 154 GLU A C 1
ATOM 1191 O O . GLU A 1 154 ? -11.836 -12.278 17.643 1.00 94.44 154 GLU A O 1
ATOM 1196 N N . ASP A 1 155 ? -11.594 -12.618 15.431 1.00 94.69 155 ASP A N 1
ATOM 1197 C CA . ASP A 1 155 ? -10.130 -12.466 15.405 1.00 94.69 155 ASP A CA 1
ATOM 1198 C C . ASP A 1 155 ? -9.702 -11.643 14.175 1.00 94.69 155 ASP A C 1
ATOM 1200 O O . ASP A 1 155 ? -9.105 -12.186 13.237 1.00 94.69 155 ASP A O 1
ATOM 1204 N N . PRO A 1 156 ? -10.029 -10.335 14.130 1.00 96.00 156 PRO A N 1
ATOM 1205 C CA . PRO A 1 156 ? -9.704 -9.499 12.985 1.00 96.00 156 PRO A CA 1
ATOM 1206 C C . PRO A 1 156 ? -8.183 -9.344 12.825 1.00 96.00 156 PRO A C 1
ATOM 1208 O O . PRO A 1 156 ? -7.437 -9.178 13.796 1.00 96.00 156 PRO A O 1
ATOM 1211 N N . GLY A 1 157 ? -7.713 -9.446 11.585 1.00 94.06 157 GLY A N 1
ATOM 1212 C CA . GLY A 1 157 ? -6.298 -9.414 11.230 1.00 94.06 157 GLY A CA 1
ATOM 1213 C C . GLY A 1 157 ? -5.883 -8.066 10.651 1.00 94.06 157 GLY A C 1
ATOM 1214 O O . GLY A 1 157 ? -5.785 -7.060 11.355 1.00 94.06 157 GLY A O 1
ATOM 1215 N N . ASP A 1 158 ? -5.600 -8.086 9.357 1.00 95.88 158 ASP A N 1
ATOM 1216 C CA . ASP A 1 158 ? -5.176 -6.947 8.556 1.00 95.88 158 ASP A CA 1
ATOM 1217 C C . ASP A 1 158 ? -6.345 -6.232 7.868 1.00 95.88 158 ASP A C 1
ATOM 1219 O O . ASP A 1 158 ? -7.423 -6.815 7.672 1.00 95.88 158 ASP A O 1
ATOM 1223 N N . ILE A 1 159 ? -6.089 -4.985 7.468 1.00 97.06 159 ILE A N 1
ATOM 1224 C CA . ILE A 1 159 ? -7.014 -4.117 6.742 1.00 97.06 159 ILE A CA 1
ATOM 1225 C C . ILE A 1 159 ? -6.351 -3.484 5.522 1.00 97.06 159 ILE A C 1
ATOM 1227 O O . ILE A 1 159 ? -5.190 -3.088 5.554 1.00 97.06 159 ILE A O 1
ATOM 1231 N N . ALA A 1 160 ? -7.131 -3.292 4.464 1.00 97.19 160 ALA A N 1
ATOM 1232 C CA . ALA A 1 160 ? -6.719 -2.542 3.285 1.00 97.19 160 ALA A CA 1
ATOM 1233 C C . ALA A 1 160 ? -7.851 -1.629 2.817 1.00 97.19 160 ALA A C 1
ATOM 1235 O O . ALA A 1 160 ? -9.023 -1.980 2.934 1.00 97.19 160 ALA A O 1
ATOM 1236 N N . ILE A 1 161 ? -7.520 -0.464 2.268 1.00 95.50 161 ILE A N 1
ATOM 1237 C CA . ILE A 1 161 ? -8.519 0.505 1.806 1.00 95.50 161 ILE A CA 1
ATOM 1238 C C . ILE A 1 161 ? -8.439 0.723 0.299 1.00 95.50 161 ILE A C 1
ATOM 1240 O O . ILE A 1 161 ? -7.361 0.834 -0.284 1.00 95.50 161 ILE A O 1
ATOM 1244 N N . ASP A 1 162 ? -9.602 0.814 -0.332 1.00 94.00 162 ASP A N 1
ATOM 1245 C CA . ASP A 1 162 ? -9.736 1.380 -1.665 1.00 94.00 162 ASP A CA 1
ATOM 1246 C C . ASP A 1 162 ? -10.094 2.861 -1.526 1.00 94.00 162 ASP A C 1
ATOM 1248 O O . ASP A 1 162 ? -11.257 3.215 -1.319 1.00 94.00 162 ASP A O 1
ATOM 1252 N N . TRP A 1 163 ? -9.087 3.724 -1.651 1.00 89.19 163 TRP A N 1
ATOM 1253 C CA . TRP A 1 163 ? -9.253 5.176 -1.577 1.00 89.19 163 TRP A CA 1
ATOM 1254 C C . TRP A 1 163 ? -9.993 5.763 -2.789 1.00 89.19 163 TRP A C 1
ATOM 1256 O O . TRP A 1 163 ? -10.543 6.856 -2.686 1.00 89.19 163 TRP A O 1
ATOM 1266 N N . LEU A 1 164 ? -10.044 5.059 -3.928 1.00 87.75 164 LEU A N 1
ATOM 1267 C CA . LEU A 1 164 ? -10.815 5.495 -5.098 1.00 87.75 164 LEU A CA 1
ATOM 1268 C C . LEU A 1 164 ? -12.304 5.186 -4.911 1.00 87.75 164 LEU A C 1
ATOM 1270 O O . LEU A 1 164 ? -13.163 5.990 -5.266 1.00 87.75 164 LEU A O 1
ATOM 1274 N N . GLY A 1 165 ? -12.597 4.004 -4.366 1.00 86.38 165 GLY A N 1
ATOM 1275 C CA . GLY A 1 165 ? -13.951 3.480 -4.195 1.00 86.38 165 GLY A CA 1
ATOM 1276 C C . GLY A 1 165 ? -14.576 3.712 -2.818 1.00 86.38 165 GLY A C 1
ATOM 1277 O O . GLY A 1 165 ? -15.733 3.340 -2.628 1.00 86.38 165 GLY A O 1
ATOM 1278 N N . GLY A 1 166 ? -13.842 4.274 -1.855 1.00 90.69 166 GLY A N 1
ATOM 1279 C CA . GLY A 1 166 ? -14.346 4.577 -0.513 1.00 90.69 166 GLY A CA 1
ATOM 1280 C C . GLY A 1 166 ? -14.676 3.340 0.330 1.00 90.69 166 GLY A C 1
ATOM 1281 O O . GLY A 1 166 ? -15.658 3.346 1.079 1.00 90.69 166 GLY A O 1
ATOM 1282 N N . GLN A 1 167 ? -13.886 2.270 0.206 1.00 93.56 167 GLN A N 1
ATOM 1283 C CA . GLN A 1 167 ? -14.145 0.983 0.867 1.00 93.56 167 GLN A CA 1
ATOM 1284 C C . GLN A 1 167 ? -12.977 0.525 1.739 1.00 93.56 167 GLN A C 1
ATOM 1286 O O . GLN A 1 167 ? -11.818 0.789 1.430 1.00 93.56 167 GLN A O 1
ATOM 1291 N N . LEU A 1 168 ? -13.295 -0.228 2.788 1.00 95.56 168 LEU A N 1
ATOM 1292 C CA . LEU A 1 168 ? -12.364 -0.906 3.681 1.00 95.56 168 LEU A CA 1
ATOM 1293 C C . LEU A 1 168 ? -12.554 -2.417 3.558 1.00 95.56 168 LEU A C 1
ATOM 1295 O O . LEU A 1 168 ? -13.676 -2.912 3.601 1.00 95.56 168 LEU A O 1
ATOM 1299 N N . TYR A 1 169 ? -11.455 -3.143 3.432 1.00 96.38 169 TYR A N 1
ATOM 1300 C CA . TYR A 1 169 ? -11.394 -4.594 3.381 1.00 96.38 169 TYR A CA 1
ATOM 1301 C C . TYR A 1 169 ? -10.733 -5.079 4.660 1.00 96.38 169 TYR A C 1
ATOM 1303 O O . TYR A 1 169 ? -9.696 -4.547 5.049 1.00 96.38 169 TYR A O 1
ATOM 1311 N N . LEU A 1 170 ? -11.334 -6.065 5.311 1.00 96.56 170 LEU A N 1
ATOM 1312 C CA . LEU A 1 170 ? -10.898 -6.586 6.602 1.00 96.56 170 LEU A CA 1
ATOM 1313 C C . LEU A 1 170 ? -10.824 -8.107 6.538 1.00 96.56 170 LEU A C 1
ATOM 1315 O O . LEU A 1 170 ? -11.731 -8.754 6.019 1.00 96.56 170 LEU A O 1
ATOM 1319 N N . THR A 1 171 ? -9.767 -8.676 7.101 1.00 96.38 171 THR A N 1
ATOM 1320 C CA . THR A 1 171 ? -9.677 -10.123 7.343 1.00 96.38 171 THR A CA 1
ATOM 1321 C C . THR A 1 171 ? -10.175 -10.465 8.744 1.00 96.38 171 THR A C 1
ATOM 1323 O O . THR A 1 171 ? -9.849 -9.756 9.695 1.00 96.38 171 THR A O 1
ATOM 1326 N N . ASP A 1 172 ? -10.918 -11.563 8.890 1.00 95.56 172 ASP A N 1
ATOM 1327 C CA . ASP A 1 172 ? -11.218 -12.169 10.192 1.00 95.56 172 ASP A CA 1
ATOM 1328 C C . ASP A 1 172 ? -10.752 -13.627 10.199 1.00 95.56 172 ASP A C 1
ATOM 1330 O O . ASP A 1 172 ? -11.283 -14.485 9.485 1.00 95.56 172 ASP A O 1
ATOM 1334 N N . ALA A 1 173 ? -9.714 -13.893 10.990 1.00 93.38 173 ALA A N 1
ATOM 1335 C CA . ALA A 1 173 ? -9.005 -15.159 10.971 1.00 93.38 173 ALA A CA 1
ATOM 1336 C C . ALA A 1 173 ? -9.824 -16.288 11.612 1.00 93.38 173 ALA A C 1
ATOM 1338 O O . ALA A 1 173 ? -9.807 -17.413 11.107 1.00 93.38 173 ALA A O 1
ATOM 1339 N N . ALA A 1 174 ? -10.562 -15.993 12.685 1.00 93.50 174 ALA A N 1
ATOM 1340 C CA . ALA A 1 174 ? -11.397 -16.968 13.381 1.00 93.50 174 ALA A CA 1
ATOM 1341 C C . ALA A 1 174 ? -12.658 -17.297 12.578 1.00 93.50 174 ALA A C 1
ATOM 1343 O O . ALA A 1 174 ? -13.035 -18.464 12.474 1.00 93.50 174 ALA A O 1
ATOM 1344 N N . ARG A 1 175 ? -13.255 -16.295 11.924 1.00 92.31 175 ARG A N 1
ATOM 1345 C CA . ARG A 1 175 ? -14.426 -16.508 11.061 1.00 92.31 175 ARG A CA 1
ATOM 1346 C C . ARG A 1 175 ? -14.086 -17.029 9.671 1.00 92.31 175 ARG A C 1
ATOM 1348 O O . ARG A 1 175 ? -14.979 -17.487 8.963 1.00 92.31 175 ARG A O 1
ATOM 1355 N N . GLY A 1 176 ? -12.823 -16.948 9.262 1.00 92.88 176 GLY A N 1
ATOM 1356 C CA . GLY A 1 176 ? -12.367 -17.480 7.984 1.00 92.88 176 GLY A CA 1
ATOM 1357 C C . GLY A 1 176 ? -12.908 -16.724 6.771 1.00 92.88 176 GLY A C 1
ATOM 1358 O O . GLY A 1 176 ? -13.188 -17.349 5.749 1.00 92.88 176 GLY A O 1
ATOM 1359 N N . HIS A 1 177 ? -13.082 -15.404 6.864 1.00 91.75 177 HIS A N 1
ATOM 1360 C CA . HIS A 1 177 ? -13.593 -14.612 5.745 1.00 91.75 177 HIS A CA 1
ATOM 1361 C C . HIS A 1 177 ? -12.867 -13.277 5.568 1.00 91.75 177 HIS A C 1
ATOM 1363 O O . HIS A 1 177 ? -12.167 -12.787 6.458 1.00 91.75 177 HIS A O 1
ATOM 1369 N N . ILE A 1 178 ? -13.040 -12.699 4.382 1.00 94.50 178 ILE A N 1
ATOM 1370 C CA . ILE A 1 178 ? -12.690 -11.311 4.076 1.00 94.50 178 ILE A CA 1
ATOM 1371 C C . ILE A 1 178 ? -13.997 -10.537 3.968 1.00 94.50 178 ILE A C 1
ATOM 1373 O O . ILE A 1 178 ? -14.883 -10.934 3.212 1.00 94.50 178 ILE A O 1
ATOM 1377 N N . ALA A 1 179 ? -14.126 -9.448 4.714 1.00 94.25 179 ALA A N 1
ATOM 1378 C CA . ALA A 1 179 ? -15.261 -8.539 4.658 1.00 94.25 179 ALA A CA 1
ATOM 1379 C C . ALA A 1 179 ? -14.904 -7.279 3.864 1.00 94.25 179 ALA A C 1
ATOM 1381 O O . ALA A 1 179 ? -13.753 -6.843 3.853 1.00 94.25 179 ALA A O 1
ATOM 1382 N N . VAL A 1 180 ? -15.909 -6.681 3.230 1.00 94.62 180 VAL A N 1
ATOM 1383 C CA . VAL A 1 180 ? -15.840 -5.348 2.628 1.00 94.62 180 VAL A CA 1
ATOM 1384 C C . VAL A 1 180 ? -16.852 -4.443 3.315 1.00 94.62 180 VAL A C 1
ATOM 1386 O O . VAL A 1 180 ? -18.003 -4.827 3.512 1.00 94.62 180 VAL A O 1
ATOM 1389 N N . CYS A 1 181 ? -16.427 -3.239 3.668 1.00 94.44 181 CYS A N 1
ATOM 1390 C CA . CYS A 1 181 ? -17.230 -2.232 4.341 1.00 94.44 181 CYS A CA 1
ATOM 1391 C C . CYS A 1 181 ? -17.055 -0.864 3.680 1.00 94.44 181 CYS A C 1
ATOM 1393 O O . CYS A 1 181 ? -16.054 -0.607 3.011 1.00 94.44 181 CYS A O 1
ATOM 1395 N N . ARG A 1 182 ? -17.988 0.060 3.909 1.00 93.81 182 ARG A N 1
ATOM 1396 C CA . ARG A 1 182 ? -17.722 1.491 3.677 1.00 93.81 182 ARG A CA 1
ATOM 1397 C C . ARG A 1 182 ? -16.674 1.997 4.668 1.00 93.81 182 ARG A C 1
ATOM 1399 O O . ARG A 1 182 ? -16.607 1.500 5.791 1.00 93.81 182 ARG A O 1
ATOM 1406 N N . LEU A 1 183 ? -15.913 3.034 4.305 1.00 93.69 183 LEU A N 1
ATOM 1407 C CA . LEU A 1 183 ? -14.932 3.665 5.214 1.00 93.69 183 LEU A CA 1
ATOM 1408 C C . LEU A 1 183 ? -15.557 4.231 6.505 1.00 93.69 183 LEU A C 1
ATOM 1410 O O . LEU A 1 183 ? -14.858 4.474 7.489 1.00 93.69 183 LEU A O 1
ATOM 1414 N N . THR A 1 184 ? -16.867 4.469 6.506 1.00 91.81 184 THR A N 1
ATOM 1415 C CA . THR A 1 184 ? -17.679 4.868 7.665 1.00 91.81 184 THR A CA 1
ATOM 1416 C C . THR A 1 184 ? -18.046 3.711 8.594 1.00 91.81 184 THR A C 1
ATOM 1418 O O . THR A 1 184 ? -18.381 3.974 9.743 1.00 91.81 184 THR A O 1
ATOM 1421 N N . GLY A 1 185 ? -17.966 2.458 8.133 1.00 92.69 185 GLY A N 1
ATOM 1422 C CA . GLY A 1 185 ? -18.326 1.261 8.904 1.00 92.69 185 GLY A CA 1
ATOM 1423 C C . GLY A 1 185 ? -19.833 0.991 9.036 1.00 92.69 185 GLY A C 1
ATOM 1424 O O . GLY A 1 185 ? -20.226 0.010 9.655 1.00 92.69 185 GLY A O 1
ATOM 1425 N N . ASP A 1 186 ? -20.686 1.816 8.424 1.00 91.50 186 ASP A N 1
ATOM 1426 C CA . ASP A 1 186 ? -22.157 1.728 8.480 1.00 91.50 186 ASP A CA 1
ATOM 1427 C C . ASP A 1 186 ? -22.751 0.589 7.636 1.00 91.50 186 ASP A C 1
ATOM 1429 O O . ASP A 1 186 ? -23.898 0.197 7.839 1.00 91.50 186 ASP A O 1
ATOM 1433 N N . ALA A 1 187 ? -21.989 0.059 6.679 1.00 91.75 187 ALA A N 1
ATOM 1434 C CA . ALA A 1 187 ? -22.410 -1.040 5.820 1.00 91.75 187 ALA A CA 1
ATOM 1435 C C . ALA A 1 187 ? -21.232 -1.972 5.539 1.00 91.75 187 ALA A C 1
ATOM 1437 O O . ALA A 1 187 ? -20.178 -1.507 5.100 1.00 91.75 187 ALA A O 1
ATOM 1438 N N . CYS A 1 188 ? -21.445 -3.272 5.753 1.00 92.06 188 CYS A N 1
ATOM 1439 C CA . CYS A 1 188 ? -20.461 -4.335 5.569 1.00 92.06 188 CYS A CA 1
ATOM 1440 C C . CYS A 1 188 ? -21.106 -5.581 4.944 1.00 92.06 188 CYS A C 1
ATOM 1442 O O . CYS A 1 188 ? -22.266 -5.881 5.222 1.00 92.06 188 CYS A O 1
ATOM 1444 N N . ALA A 1 189 ? -20.345 -6.335 4.152 1.00 90.62 189 ALA A N 1
ATOM 1445 C CA . ALA A 1 189 ? -20.709 -7.675 3.692 1.00 90.62 189 ALA A CA 1
ATOM 1446 C C . ALA A 1 189 ? -19.488 -8.594 3.671 1.00 90.62 189 ALA A C 1
ATOM 1448 O O . ALA A 1 189 ? -18.357 -8.145 3.472 1.00 90.62 189 ALA A O 1
ATOM 1449 N N . ALA A 1 190 ? -19.735 -9.894 3.825 1.00 89.25 190 ALA A N 1
ATOM 1450 C CA . ALA A 1 190 ? -18.742 -10.913 3.524 1.00 89.25 190 ALA A CA 1
ATOM 1451 C C . ALA A 1 190 ? -18.465 -10.914 2.013 1.00 89.25 190 ALA A C 1
ATOM 1453 O O . ALA A 1 190 ? -19.383 -10.958 1.194 1.00 89.25 190 ALA A O 1
ATOM 1454 N N . LEU A 1 191 ? -17.190 -10.816 1.649 1.00 88.50 191 LEU A N 1
ATOM 1455 C CA . LEU A 1 191 ? -16.721 -10.842 0.267 1.00 88.50 191 LEU A CA 1
ATOM 1456 C C . LEU A 1 191 ? -16.322 -12.258 -0.160 1.00 88.50 191 LEU A C 1
ATOM 1458 O O . LEU A 1 191 ? -16.532 -12.638 -1.309 1.00 88.50 191 LEU A O 1
ATOM 1462 N N . SER A 1 192 ? -15.703 -13.009 0.749 1.00 84.25 192 SER A N 1
ATOM 1463 C CA . SER A 1 192 ? -15.232 -14.371 0.513 1.00 84.25 192 SER A CA 1
ATOM 1464 C C . SER A 1 192 ? -15.175 -15.123 1.835 1.00 84.25 192 SER A C 1
ATOM 1466 O O . SER A 1 192 ? -14.538 -14.631 2.765 1.00 84.25 192 SER A O 1
ATOM 1468 N N . ASP A 1 193 ? -15.802 -16.296 1.895 1.00 85.31 193 ASP A N 1
ATOM 1469 C CA . ASP A 1 193 ? -15.935 -17.140 3.088 1.00 85.31 193 ASP A CA 1
ATOM 1470 C C . ASP A 1 193 ? -15.163 -18.461 2.946 1.00 85.31 193 ASP A C 1
ATOM 1472 O O . ASP A 1 193 ? -14.770 -18.868 1.850 1.00 85.31 193 ASP A O 1
ATOM 1476 N N . GLY A 1 194 ? -14.960 -19.165 4.064 1.00 85.88 194 GLY A N 1
ATOM 1477 C CA . GLY A 1 194 ? -14.308 -20.480 4.083 1.00 85.88 194 GLY A CA 1
ATOM 1478 C C . GLY A 1 194 ? -12.799 -20.432 3.827 1.00 85.88 194 GLY A C 1
ATOM 1479 O O . GLY A 1 194 ? -12.176 -21.459 3.545 1.00 85.88 194 GLY A O 1
ATOM 1480 N N . ILE A 1 195 ? -12.188 -19.252 3.934 1.00 88.50 195 ILE A N 1
ATOM 1481 C CA . ILE A 1 195 ? -10.743 -19.081 3.841 1.00 88.50 195 ILE A CA 1
ATOM 1482 C C . ILE A 1 195 ? -10.127 -19.598 5.137 1.00 88.50 195 ILE A C 1
ATOM 1484 O O . ILE A 1 195 ? -10.491 -19.190 6.239 1.00 88.50 195 ILE A O 1
ATOM 1488 N N . LYS A 1 196 ? -9.145 -20.491 5.019 1.00 88.94 196 LYS A N 1
ATOM 1489 C CA . LYS A 1 196 ? -8.435 -21.007 6.186 1.00 88.94 196 LYS A CA 1
ATOM 1490 C C . LYS A 1 196 ? -7.533 -19.919 6.769 1.00 88.94 196 LYS A C 1
ATOM 1492 O O . LYS A 1 196 ? -6.421 -19.719 6.287 1.00 88.94 196 LYS A O 1
ATOM 1497 N N . TYR A 1 197 ? -8.010 -19.285 7.836 1.00 87.69 197 TYR A N 1
ATOM 1498 C CA . TYR A 1 197 ? -7.242 -18.385 8.695 1.00 87.69 197 TYR A CA 1
ATOM 1499 C C . TYR A 1 197 ? -6.620 -17.176 7.950 1.00 87.69 197 TYR A C 1
ATOM 1501 O O . TYR A 1 197 ? -5.395 -17.004 7.956 1.00 87.69 197 TYR A O 1
ATOM 1509 N N . PRO A 1 198 ? -7.440 -16.344 7.269 1.00 91.81 198 PRO A N 1
ATOM 1510 C CA . PRO A 1 198 ? -6.963 -15.168 6.548 1.00 91.81 198 PRO A CA 1
ATOM 1511 C C . PRO A 1 198 ? -6.406 -14.141 7.534 1.00 91.81 198 PRO A C 1
ATOM 1513 O O . PRO A 1 198 ? -7.113 -13.683 8.426 1.00 91.81 198 PRO A O 1
ATOM 1516 N N . ARG A 1 199 ? -5.133 -13.773 7.373 1.00 91.75 199 ARG A N 1
ATOM 1517 C CA . ARG A 1 199 ? -4.479 -12.776 8.236 1.00 91.75 199 ARG A CA 1
ATOM 1518 C C . ARG A 1 199 ? -4.141 -11.467 7.550 1.00 91.75 199 ARG A C 1
ATOM 1520 O O . ARG A 1 199 ? -4.060 -10.465 8.240 1.00 91.75 199 ARG A O 1
ATOM 1527 N N . PHE A 1 200 ? -3.905 -11.498 6.242 1.00 94.12 200 PHE A N 1
ATOM 1528 C CA . PHE A 1 200 ? -3.411 -10.363 5.468 1.00 94.12 200 PHE A CA 1
ATOM 1529 C C . PHE A 1 200 ? -4.294 -10.143 4.249 1.00 94.12 200 PHE A C 1
ATOM 1531 O O . PHE A 1 200 ? -4.760 -11.113 3.646 1.00 94.12 200 PHE A O 1
ATOM 1538 N N . VAL A 1 201 ? -4.502 -8.886 3.872 1.00 95.44 201 VAL A N 1
ATOM 1539 C CA . VAL A 1 201 ? -5.227 -8.527 2.653 1.00 95.44 201 VAL A CA 1
ATOM 1540 C C . VAL A 1 201 ? -4.587 -7.298 2.034 1.00 95.44 201 VAL A C 1
ATOM 1542 O O . VAL A 1 201 ? -4.189 -6.370 2.724 1.00 95.44 201 VAL A O 1
ATOM 1545 N N . THR A 1 202 ? -4.487 -7.279 0.713 1.00 95.38 202 THR A N 1
ATOM 1546 C CA . THR A 1 202 ? -4.056 -6.100 -0.030 1.00 95.38 202 THR A CA 1
ATOM 1547 C C . THR A 1 202 ? -4.910 -5.918 -1.275 1.00 95.38 202 THR A C 1
ATOM 1549 O O . THR A 1 202 ? -5.687 -6.796 -1.660 1.00 95.38 202 THR A O 1
ATOM 1552 N N . LEU A 1 203 ? -4.808 -4.749 -1.893 1.00 94.44 203 LEU A N 1
ATOM 1553 C CA . LEU A 1 203 ? -5.680 -4.328 -2.977 1.00 94.44 203 LEU A CA 1
ATOM 1554 C C . LEU A 1 203 ? -4.852 -3.837 -4.154 1.00 94.44 203 LEU A C 1
ATOM 1556 O O . LEU A 1 203 ? -3.811 -3.209 -3.993 1.00 94.44 203 LEU A O 1
ATOM 1560 N N . HIS A 1 204 ? -5.392 -4.037 -5.350 1.00 92.19 204 HIS A N 1
ATOM 1561 C CA . HIS A 1 204 ? -5.019 -3.267 -6.525 1.00 92.19 204 HIS A CA 1
ATOM 1562 C C . HIS A 1 204 ? -6.239 -2.444 -6.961 1.00 92.19 204 HIS A C 1
ATOM 1564 O O . HIS A 1 204 ? -7.013 -2.905 -7.808 1.00 92.19 204 HIS A O 1
ATOM 1570 N N . PRO A 1 205 ? -6.428 -1.220 -6.424 1.00 87.56 205 PRO A N 1
ATOM 1571 C CA . PRO A 1 205 ? -7.640 -0.430 -6.645 1.00 87.56 205 PRO A CA 1
ATOM 1572 C C . PRO A 1 205 ? -7.987 -0.227 -8.121 1.00 87.56 205 PRO A C 1
ATOM 1574 O O . PRO A 1 205 ? -9.091 -0.570 -8.538 1.00 87.56 205 PRO A O 1
ATOM 1577 N N . GLN A 1 206 ? -7.013 0.200 -8.933 1.00 85.75 206 GLN A N 1
ATOM 1578 C CA . GLN A 1 206 ? -7.201 0.481 -10.365 1.00 85.75 206 GLN A CA 1
ATOM 1579 C C . GLN A 1 206 ? -7.636 -0.740 -11.194 1.00 85.75 206 GLN A C 1
ATOM 1581 O O . GLN A 1 206 ? -8.426 -0.604 -12.125 1.00 85.75 206 GLN A O 1
ATOM 1586 N N . ARG A 1 207 ? -7.140 -1.940 -10.860 1.00 86.75 207 ARG A N 1
ATOM 1587 C CA . ARG A 1 207 ? -7.533 -3.198 -11.524 1.00 86.75 207 ARG A CA 1
ATOM 1588 C C . ARG A 1 207 ? -8.743 -3.854 -10.871 1.00 86.75 207 ARG A C 1
ATOM 1590 O O . ARG A 1 207 ? -9.243 -4.853 -11.375 1.00 86.75 207 ARG A O 1
ATOM 1597 N N . GLY A 1 208 ? 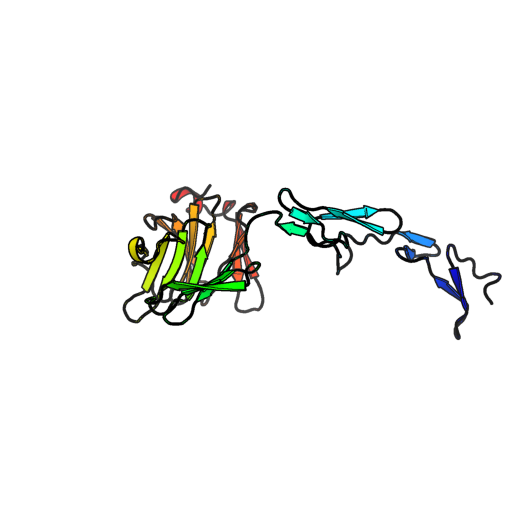-9.207 -3.306 -9.754 1.00 86.00 208 GLY A N 1
ATOM 1598 C CA . GLY A 1 208 ? -10.307 -3.864 -8.998 1.00 86.00 208 GLY A CA 1
ATOM 1599 C C . GLY A 1 208 ? -10.002 -5.237 -8.405 1.00 86.00 208 GLY A C 1
ATOM 1600 O O . GLY A 1 208 ? -10.921 -6.036 -8.324 1.00 86.00 208 GLY A O 1
ATOM 1601 N N . ALA A 1 209 ? -8.761 -5.524 -8.006 1.00 90.62 209 ALA A N 1
ATOM 1602 C CA . ALA A 1 209 ? -8.390 -6.831 -7.459 1.00 90.62 209 ALA A CA 1
ATOM 1603 C C . ALA A 1 209 ? -8.184 -6.782 -5.938 1.00 90.62 209 ALA A C 1
ATOM 1605 O O . ALA A 1 209 ? -7.603 -5.829 -5.419 1.00 90.62 209 ALA A O 1
ATOM 1606 N N . VAL A 1 210 ? -8.623 -7.834 -5.250 1.00 92.69 210 VAL A N 1
ATOM 1607 C CA . VAL A 1 210 ? -8.354 -8.112 -3.832 1.00 92.69 210 VAL A CA 1
ATOM 1608 C C . VAL A 1 210 ? -7.439 -9.324 -3.756 1.00 92.69 210 VAL A C 1
ATOM 1610 O O . VAL A 1 210 ? -7.683 -10.319 -4.439 1.00 92.69 210 VAL A O 1
ATOM 1613 N N . LEU A 1 211 ? -6.381 -9.233 -2.956 1.00 93.75 211 LEU A N 1
ATOM 1614 C CA . LEU A 1 211 ? -5.319 -10.230 -2.871 1.00 93.75 211 LEU A CA 1
ATOM 1615 C C . LEU A 1 211 ? -5.102 -10.642 -1.418 1.00 93.75 211 LEU A C 1
ATOM 1617 O O . LEU A 1 211 ? -5.081 -9.792 -0.529 1.00 93.75 211 LEU A O 1
ATOM 1621 N N . TRP A 1 212 ? -4.911 -11.935 -1.177 1.00 92.81 212 TRP A N 1
ATOM 1622 C CA . TRP A 1 212 ? -4.563 -12.455 0.144 1.00 92.81 212 TRP A CA 1
ATOM 1623 C C . TRP A 1 212 ? -3.692 -13.710 0.027 1.00 92.81 212 TRP A C 1
ATOM 1625 O O . TRP A 1 212 ? -3.850 -14.491 -0.921 1.00 92.81 212 TRP A O 1
ATOM 1635 N N . PRO A 1 213 ? -2.768 -13.934 0.975 1.00 89.62 213 PRO A N 1
ATOM 1636 C CA . PRO A 1 213 ? -1.945 -15.127 0.975 1.00 89.62 213 PRO A CA 1
ATOM 1637 C C . PRO A 1 213 ? -2.782 -16.362 1.310 1.00 89.62 213 PRO A C 1
ATOM 1639 O O . PRO A 1 213 ? -3.646 -16.349 2.188 1.00 89.62 213 PRO A O 1
ATOM 1642 N N . THR A 1 214 ? -2.469 -17.459 0.634 1.00 79.75 214 THR A N 1
ATOM 1643 C CA . THR A 1 214 ? -2.971 -18.796 0.957 1.00 79.75 214 THR A CA 1
ATOM 1644 C C . THR A 1 214 ? -1.873 -19.601 1.636 1.00 79.75 214 THR A C 1
ATOM 1646 O O . THR A 1 214 ? -0.688 -19.414 1.360 1.00 79.75 214 THR A O 1
ATOM 1649 N N . GLY A 1 215 ? -2.251 -20.526 2.523 1.00 70.44 215 GLY A N 1
ATOM 1650 C CA . GLY A 1 215 ? -1.294 -21.346 3.276 1.00 70.44 215 GLY A CA 1
ATOM 1651 C C . GLY A 1 215 ? -0.322 -22.173 2.416 1.00 70.44 215 GLY A C 1
ATOM 1652 O O . GLY A 1 215 ? 0.677 -22.652 2.940 1.00 70.44 215 GLY A O 1
ATOM 1653 N N . SER A 1 216 ? -0.571 -22.326 1.111 1.00 62.72 216 SER A N 1
ATOM 1654 C CA . SER A 1 216 ? 0.278 -23.047 0.154 1.00 62.72 216 SER A CA 1
ATOM 1655 C C . SER A 1 216 ? 1.164 -22.111 -0.677 1.00 62.72 216 SER A C 1
ATOM 1657 O O . SER A 1 216 ? 1.164 -22.207 -1.903 1.00 62.72 216 SER A O 1
ATOM 1659 N N . SER A 1 217 ? 1.880 -21.172 -0.042 1.00 65.00 217 SER A N 1
ATOM 1660 C CA . SER A 1 217 ? 2.827 -20.225 -0.687 1.00 65.00 217 SER A CA 1
ATOM 1661 C C . SER A 1 217 ? 2.279 -19.418 -1.883 1.00 65.00 217 SER A C 1
ATOM 1663 O O . SER A 1 217 ? 3.031 -18.734 -2.570 1.00 65.00 217 SER A O 1
ATOM 1665 N N . GLY A 1 218 ? 0.975 -19.492 -2.142 1.00 74.69 218 GLY A N 1
ATOM 1666 C CA . GLY A 1 218 ? 0.309 -18.891 -3.286 1.00 74.69 218 GLY A CA 1
ATOM 1667 C C . GLY A 1 218 ? -0.478 -17.660 -2.869 1.00 74.69 218 GLY A C 1
ATOM 1668 O O . GLY A 1 218 ? -0.903 -17.534 -1.718 1.00 74.69 218 GLY A O 1
ATOM 1669 N N . MET A 1 219 ? -0.713 -16.765 -3.818 1.00 82.56 219 MET A N 1
ATOM 1670 C CA . MET A 1 219 ? -1.590 -15.615 -3.639 1.00 82.56 219 MET A CA 1
ATOM 1671 C C . MET A 1 219 ? -2.952 -15.933 -4.254 1.00 82.56 219 MET A C 1
ATOM 1673 O O . MET A 1 219 ? -3.026 -16.314 -5.423 1.00 82.56 219 MET A O 1
ATOM 1677 N N . SER A 1 220 ? -4.029 -15.764 -3.495 1.00 85.81 220 SER A N 1
ATOM 1678 C CA . SER A 1 220 ? -5.376 -15.750 -4.062 1.00 85.81 220 SER A CA 1
ATOM 1679 C C . SER A 1 220 ? -5.713 -14.357 -4.570 1.00 85.81 220 SER A C 1
ATOM 1681 O O . SER A 1 220 ? -5.271 -13.355 -4.008 1.00 85.81 220 SER A O 1
ATOM 1683 N N . ARG A 1 221 ? -6.518 -14.307 -5.633 1.00 86.25 221 ARG A N 1
ATOM 1684 C CA . ARG A 1 221 ? -7.024 -13.076 -6.231 1.00 86.25 221 ARG A CA 1
ATOM 1685 C C . ARG A 1 221 ? -8.525 -13.174 -6.437 1.00 86.25 221 ARG A C 1
ATOM 1687 O O . ARG A 1 221 ? -9.011 -14.174 -6.957 1.00 86.25 221 ARG A O 1
ATOM 1694 N N . LEU A 1 222 ? -9.226 -12.099 -6.106 1.00 84.25 222 LEU A N 1
ATOM 1695 C CA . LEU A 1 222 ? -10.629 -11.893 -6.436 1.00 84.25 222 LEU A CA 1
ATOM 1696 C C . LEU A 1 222 ? -10.789 -10.581 -7.201 1.00 84.25 222 LEU A C 1
ATOM 1698 O O . LEU A 1 222 ? -10.324 -9.540 -6.738 1.00 84.25 222 LEU A O 1
ATOM 1702 N N . ASP A 1 223 ? -11.470 -10.618 -8.344 1.00 81.75 223 ASP A N 1
ATOM 1703 C CA . ASP A 1 223 ? -11.831 -9.408 -9.079 1.00 81.75 223 ASP A CA 1
ATOM 1704 C C . ASP A 1 223 ? -13.180 -8.866 -8.575 1.00 81.75 223 ASP A C 1
ATOM 1706 O O . ASP A 1 223 ? -14.211 -9.533 -8.600 1.00 81.75 223 ASP A O 1
ATOM 1710 N N . ARG A 1 224 ? -13.198 -7.610 -8.128 1.00 71.94 224 ARG A N 1
ATOM 1711 C CA . ARG A 1 224 ? -14.380 -6.944 -7.548 1.00 71.94 224 ARG A CA 1
ATOM 1712 C C . ARG A 1 224 ? -15.529 -6.770 -8.537 1.00 71.94 224 ARG A C 1
ATOM 1714 O O . ARG A 1 224 ? -16.680 -6.641 -8.136 1.00 71.94 224 ARG A O 1
ATOM 1721 N N . ARG A 1 225 ? -15.215 -6.766 -9.835 1.00 63.81 225 ARG A N 1
ATOM 1722 C CA . ARG A 1 225 ? -16.205 -6.671 -10.916 1.00 63.81 225 ARG A CA 1
ATOM 1723 C C . ARG A 1 225 ? -16.983 -7.970 -11.125 1.00 63.81 225 ARG A C 1
ATOM 1725 O O . ARG A 1 225 ? -18.030 -7.930 -11.759 1.00 63.81 225 ARG A O 1
ATOM 1732 N N . SER A 1 226 ? -16.493 -9.104 -10.615 1.00 54.22 226 SER A N 1
ATOM 1733 C CA . SER A 1 226 ? -17.155 -10.405 -10.769 1.00 54.22 226 SER A CA 1
ATOM 1734 C C . SER A 1 226 ? -18.034 -10.800 -9.580 1.00 54.22 226 SER A C 1
ATOM 1736 O O . SER A 1 226 ? -18.686 -11.838 -9.643 1.00 54.22 226 SER A O 1
ATOM 1738 N N . THR A 1 227 ? -18.079 -10.016 -8.496 1.00 56.78 227 THR A N 1
ATOM 1739 C CA . THR A 1 227 ? -18.889 -10.341 -7.313 1.00 56.78 227 THR A CA 1
ATOM 1740 C C . THR A 1 227 ? -20.214 -9.577 -7.290 1.00 56.78 227 THR A C 1
ATOM 1742 O O . THR A 1 227 ? -20.255 -8.355 -7.172 1.00 56.78 227 THR A O 1
ATOM 1745 N N . ALA A 1 228 ? -21.329 -10.317 -7.319 1.00 47.16 228 ALA A N 1
ATOM 1746 C CA . ALA A 1 228 ? -22.689 -9.771 -7.204 1.00 47.16 228 ALA A CA 1
ATOM 1747 C C . ALA A 1 228 ? -22.930 -8.995 -5.887 1.00 47.16 228 ALA A C 1
ATOM 1749 O O . ALA A 1 228 ? -23.762 -8.095 -5.833 1.00 47.16 228 ALA A O 1
ATOM 1750 N N . LEU A 1 229 ? -22.162 -9.296 -4.832 1.00 49.50 229 LEU A N 1
ATOM 1751 C CA . LEU A 1 229 ? -22.244 -8.649 -3.515 1.00 49.50 229 LEU A CA 1
ATOM 1752 C C . LEU A 1 229 ? -21.688 -7.213 -3.491 1.00 49.50 229 LEU A C 1
ATOM 1754 O O . LEU A 1 229 ? -22.115 -6.410 -2.663 1.00 49.50 229 LEU A O 1
ATOM 1758 N N . SER A 1 230 ? -20.793 -6.856 -4.420 1.00 48.25 230 SER A N 1
ATOM 1759 C CA . SER A 1 230 ? -20.226 -5.502 -4.515 1.00 48.25 230 SER A CA 1
ATOM 1760 C C . SER A 1 230 ? -21.301 -4.463 -4.911 1.00 48.25 230 SER A C 1
ATOM 1762 O O . SER A 1 230 ? -21.329 -3.338 -4.400 1.00 48.25 230 SER A O 1
ATOM 1764 N N . GLN A 1 231 ? -22.308 -4.883 -5.685 1.00 49.50 231 GLN A N 1
ATOM 1765 C CA . GLN A 1 231 ? -23.410 -4.021 -6.123 1.00 49.50 231 GLN A CA 1
ATOM 1766 C C . GLN A 1 231 ? -24.347 -3.588 -4.981 1.00 49.50 231 GLN A C 1
ATOM 1768 O O . GLN A 1 231 ? -24.934 -2.510 -5.056 1.00 49.50 231 GLN A O 1
ATOM 1773 N N . HIS A 1 232 ? -24.455 -4.365 -3.896 1.00 47.09 232 HIS A N 1
ATOM 1774 C CA . HIS A 1 232 ? -25.362 -4.058 -2.780 1.00 47.09 232 HIS A CA 1
ATOM 1775 C C . HIS A 1 232 ? -24.822 -3.011 -1.794 1.00 47.09 232 HIS A C 1
ATOM 1777 O O . HIS A 1 232 ? -25.611 -2.367 -1.104 1.00 47.09 232 HIS A O 1
ATOM 1783 N N . ILE A 1 233 ? -23.503 -2.790 -1.746 1.00 51.62 233 ILE A N 1
ATOM 1784 C CA . ILE A 1 233 ? -22.880 -1.777 -0.867 1.00 51.62 233 ILE A CA 1
ATOM 1785 C C . ILE A 1 233 ? -22.536 -0.485 -1.633 1.00 51.62 233 ILE A C 1
ATOM 1787 O O . ILE A 1 233 ? -22.255 0.551 -1.021 1.00 51.62 233 ILE A O 1
ATOM 1791 N N . GLY A 1 234 ? -22.668 -0.497 -2.964 1.00 49.84 234 GLY A N 1
ATOM 1792 C CA . GLY A 1 234 ? -22.298 0.622 -3.832 1.00 49.84 234 GLY A CA 1
ATOM 1793 C C . GLY A 1 234 ? -20.812 0.624 -4.193 1.00 49.84 234 GLY A C 1
ATOM 1794 O O . GLY A 1 234 ? -20.232 1.690 -4.384 1.00 49.84 234 GLY A O 1
ATOM 1795 N N . VAL A 1 235 ? -20.192 -0.557 -4.266 1.00 49.00 235 VAL A N 1
ATOM 1796 C CA . VAL A 1 235 ? -18.827 -0.727 -4.773 1.00 49.00 235 VAL A CA 1
ATOM 1797 C C . VAL A 1 235 ? -18.852 -0.432 -6.276 1.00 49.00 235 VAL A C 1
ATOM 1799 O O . VAL A 1 235 ? -19.449 -1.182 -7.047 1.00 49.00 235 VAL A O 1
ATOM 1802 N N . LYS A 1 236 ? -18.280 0.706 -6.680 1.00 45.31 236 LYS A N 1
ATOM 1803 C CA . LYS A 1 236 ? -18.090 1.071 -8.094 1.00 45.31 236 LYS A CA 1
ATOM 1804 C C . LYS A 1 236 ? -16.825 0.445 -8.671 1.00 45.31 236 LYS A C 1
ATOM 1806 O O . LYS A 1 236 ? -15.831 0.328 -7.919 1.00 45.31 236 LYS A O 1
#

Secondary structure (DSSP, 8-state):
--TT---SSEEEEETTEEEEEPPTTEEEETTEEEEP-TTTSTT---SSEEEEETTEEEEE--TTEEE-TTSS-EEESSS--EEEEE-SS-EEEEETTT--EEEEESS-SSEEEEEE-SSEEEEEEEETTEEEEEEEETT-HHHH-EEEE-SS-SSEEEEEEETTTTEEEEEETTTTEEEEEETTSS-EEEEE---SS----EEEGGGTEEEEE-SSS-EEEEEGGG-TTHHHHT--